Protein AF-A0A9X1SGP7-F1 (afdb_monomer)

Mean predicted aligned error: 6.96 Å

Sequence (238 aa):
MDQQQWLAELKQELRKRRLPKRYVTRLLQELSDHVTDDRENRIGEDHSWSADRIGSPAAIAESAAQEFRSRRFAVRHPLWTFGALPPFLFVLFVVGVYLGSSTLLEFLLSFAPIEQYEMSAWAPVVAQGYLIGCLLLASVMTVACFAWLAQRYALKRRWPMTAAVIIALLCGSFWTEGTRKTQEQMGRVTIGLPGSFWPSDITFPRVIQFAVPLAAAAWLTSRRTSSTTPSVDLRIAT

Structure (mmCIF, N/CA/C/O backbone):
data_AF-A0A9X1SGP7-F1
#
_entry.id   AF-A0A9X1SGP7-F1
#
loop_
_atom_site.group_PDB
_atom_site.id
_atom_site.type_symbol
_atom_site.label_atom_id
_atom_site.label_alt_id
_atom_site.label_comp_id
_atom_site.label_asym_id
_atom_site.label_entity_id
_atom_site.label_seq_id
_atom_site.pdbx_PDB_ins_code
_atom_site.Cartn_x
_atom_site.Cartn_y
_atom_site.Cartn_z
_atom_site.occupancy
_atom_site.B_iso_or_equiv
_atom_site.auth_seq_id
_atom_site.auth_comp_id
_atom_site.auth_asym_id
_atom_site.auth_atom_id
_atom_site.pdbx_PDB_model_num
ATOM 1 N N . MET A 1 1 ? -16.597 1.940 40.292 1.00 79.19 1 MET A N 1
ATOM 2 C CA . MET A 1 1 ? -15.943 2.909 39.385 1.00 79.19 1 MET A CA 1
ATOM 3 C C . MET A 1 1 ? -16.959 3.990 39.059 1.00 79.19 1 MET A C 1
ATOM 5 O O . MET A 1 1 ? -18.136 3.666 39.050 1.00 79.19 1 MET A O 1
ATOM 9 N N . ASP A 1 2 ? -16.558 5.245 38.882 1.00 90.81 2 ASP A N 1
ATOM 10 C CA . ASP A 1 2 ? -17.491 6.314 38.495 1.00 90.81 2 ASP A CA 1
ATOM 11 C C . ASP A 1 2 ? -17.718 6.316 36.968 1.00 90.81 2 ASP A C 1
ATOM 13 O O . ASP A 1 2 ? -16.823 5.945 36.202 1.00 90.81 2 ASP A O 1
ATOM 17 N N . GLN A 1 3 ? -18.896 6.747 36.511 1.00 91.19 3 GLN A N 1
ATOM 18 C CA . GLN A 1 3 ? -19.261 6.837 35.092 1.00 91.19 3 GLN A CA 1
ATOM 19 C C . GLN A 1 3 ? -18.271 7.717 34.317 1.00 91.19 3 GLN A C 1
ATOM 21 O O . GLN A 1 3 ? -17.851 7.368 33.210 1.00 91.19 3 GLN A O 1
ATOM 26 N N . GLN A 1 4 ? -17.866 8.851 34.900 1.00 92.94 4 GLN A N 1
ATOM 27 C CA . GLN A 1 4 ? -16.918 9.768 34.263 1.00 92.94 4 GLN A CA 1
ATOM 28 C C . GLN A 1 4 ? -15.543 9.119 34.079 1.00 92.94 4 GLN A C 1
ATOM 30 O O . GLN A 1 4 ? -14.917 9.276 33.027 1.00 92.94 4 GLN A O 1
ATOM 35 N N . GLN A 1 5 ? -15.102 8.342 35.072 1.00 94.69 5 GLN A N 1
ATOM 36 C CA . GLN A 1 5 ? -13.856 7.588 35.000 1.00 94.69 5 GLN A CA 1
ATOM 37 C C . GLN A 1 5 ? -13.925 6.514 33.905 1.00 94.69 5 GLN A C 1
ATOM 39 O O . GLN A 1 5 ? -13.026 6.436 33.068 1.00 94.69 5 GLN A O 1
ATOM 44 N N . TRP A 1 6 ? -15.026 5.760 33.836 1.00 95.25 6 TRP A N 1
ATOM 45 C CA . TRP A 1 6 ? -15.233 4.737 32.806 1.00 95.25 6 TRP A CA 1
ATOM 46 C C . TRP A 1 6 ? -15.210 5.324 31.383 1.00 95.25 6 TRP A C 1
ATOM 48 O O . TRP A 1 6 ? -14.539 4.793 30.495 1.00 95.25 6 TRP A O 1
ATOM 58 N N . LEU A 1 7 ? -15.873 6.466 31.157 1.00 96.00 7 LEU A N 1
ATOM 59 C CA . LEU A 1 7 ? -15.868 7.154 29.857 1.00 96.00 7 LEU A CA 1
ATOM 60 C C . LEU A 1 7 ? -14.482 7.712 29.493 1.00 96.00 7 LEU A C 1
ATOM 62 O O . LEU A 1 7 ? -14.095 7.704 28.317 1.00 96.00 7 LEU A O 1
ATOM 66 N N . ALA A 1 8 ? -13.715 8.189 30.478 1.00 97.00 8 ALA A N 1
ATOM 67 C CA . ALA A 1 8 ? -12.348 8.656 30.268 1.00 97.00 8 ALA A CA 1
ATOM 68 C C . ALA A 1 8 ? -11.411 7.508 29.851 1.00 97.00 8 ALA A C 1
ATOM 70 O O . ALA A 1 8 ? -10.645 7.661 28.892 1.00 97.00 8 ALA A O 1
ATOM 71 N N . GLU A 1 9 ? -11.528 6.347 30.499 1.00 97.12 9 GLU A N 1
ATOM 72 C CA . GLU A 1 9 ? -10.795 5.128 30.138 1.00 97.12 9 GLU A CA 1
ATOM 73 C C . GLU A 1 9 ? -11.170 4.646 28.731 1.00 97.12 9 GLU A C 1
ATOM 75 O O . GLU A 1 9 ? -10.291 4.395 27.900 1.00 97.12 9 GLU A O 1
ATOM 80 N N . LEU A 1 10 ? -12.465 4.623 28.397 1.00 97.38 10 LEU A N 1
ATOM 81 C CA . LEU A 1 10 ? -12.933 4.274 27.053 1.00 97.38 10 LEU A CA 1
ATOM 82 C C . LEU A 1 10 ? -12.342 5.212 25.993 1.00 97.38 10 LEU A C 1
ATOM 84 O O . LEU A 1 10 ? -11.834 4.768 24.960 1.00 97.38 10 LEU A O 1
ATOM 88 N N . LYS A 1 11 ? -12.338 6.522 26.251 1.00 98.06 11 LYS A N 1
ATOM 89 C CA . LYS A 1 11 ? -11.727 7.517 25.359 1.00 98.06 11 LYS A CA 1
ATOM 90 C C . LYS A 1 11 ? -10.237 7.252 25.138 1.00 98.06 11 LYS A C 1
ATOM 92 O O . LYS A 1 11 ? -9.752 7.425 24.014 1.00 98.06 11 LYS A O 1
ATOM 97 N N . GLN A 1 12 ? -9.504 6.854 26.177 1.00 97.88 12 GLN A N 1
ATOM 98 C CA . GLN A 1 12 ? -8.090 6.495 26.076 1.00 97.88 12 GLN A CA 1
ATOM 99 C C . GLN A 1 12 ? -7.893 5.230 25.228 1.00 97.88 12 GLN A C 1
ATOM 101 O O . GLN A 1 12 ? -7.067 5.233 24.311 1.00 97.88 12 GLN A O 1
ATOM 106 N N . GLU A 1 13 ? -8.696 4.191 25.450 1.00 97.94 13 GLU A N 1
ATOM 107 C CA . GLU A 1 13 ? -8.637 2.932 24.698 1.00 97.94 13 GLU A CA 1
ATOM 108 C C . GLU A 1 13 ? -9.019 3.102 23.213 1.00 97.94 13 GLU A C 1
ATOM 110 O O . GLU A 1 13 ? -8.381 2.514 22.329 1.00 97.94 13 GLU A O 1
ATOM 115 N N . LEU A 1 14 ? -9.988 3.970 22.899 1.00 96.94 14 LEU A N 1
ATOM 116 C CA . LEU A 1 14 ? -10.351 4.335 21.522 1.00 96.94 14 LEU A CA 1
ATOM 117 C C . LEU A 1 14 ? -9.219 5.105 20.812 1.00 96.94 14 LEU A C 1
ATOM 119 O O . LEU A 1 14 ? -8.948 4.884 19.626 1.00 96.94 14 LEU A O 1
ATOM 123 N N . ARG A 1 15 ? -8.513 5.991 21.534 1.00 95.88 15 ARG A N 1
ATOM 124 C CA . ARG A 1 15 ? -7.340 6.721 21.014 1.00 95.88 15 ARG A CA 1
ATOM 125 C C . ARG A 1 15 ? -6.149 5.800 20.776 1.00 95.88 15 ARG A C 1
ATOM 127 O O . ARG A 1 15 ? -5.502 5.915 19.736 1.00 95.88 15 ARG A O 1
ATOM 134 N N . LYS A 1 16 ? -5.895 4.856 21.686 1.00 95.50 16 LYS A N 1
ATOM 135 C CA . LYS A 1 16 ? -4.8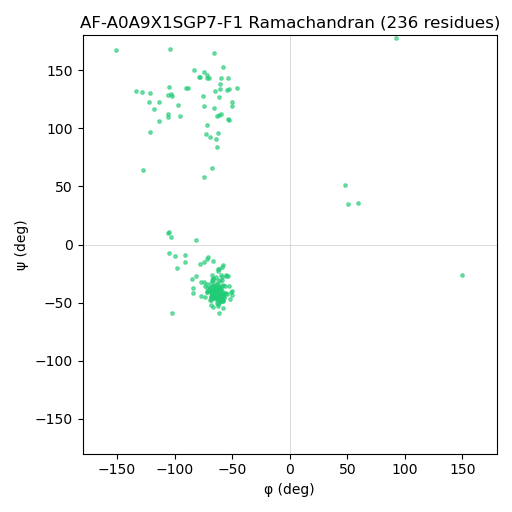45 3.831 21.556 1.00 95.50 16 LYS A CA 1
ATOM 136 C C . LYS A 1 16 ? -5.015 3.010 20.273 1.00 95.50 16 LYS A C 1
ATOM 138 O O . LYS A 1 16 ? -4.037 2.715 19.591 1.00 95.50 16 LYS A O 1
ATOM 143 N N . ARG A 1 17 ? -6.265 2.749 19.875 1.00 93.25 17 ARG A N 1
ATOM 144 C CA . ARG A 1 17 ? -6.640 2.071 18.617 1.00 93.25 17 ARG A CA 1
ATOM 145 C C . ARG A 1 17 ? -6.650 2.972 17.376 1.00 93.25 17 ARG A C 1
ATOM 147 O O . ARG A 1 17 ? -6.970 2.507 16.284 1.00 93.25 17 ARG A O 1
ATOM 154 N N . ARG A 1 18 ? -6.256 4.245 17.511 1.00 93.56 18 ARG A N 1
ATOM 155 C CA . ARG A 1 18 ? -6.133 5.236 16.424 1.00 93.56 18 ARG A CA 1
ATOM 156 C C . ARG A 1 18 ? -7.441 5.490 15.665 1.00 93.56 18 ARG A C 1
ATOM 158 O O . ARG A 1 18 ? -7.427 5.711 14.450 1.00 93.56 18 ARG A O 1
ATOM 165 N N . LEU A 1 19 ? -8.575 5.470 16.367 1.00 93.38 19 LEU A N 1
ATOM 166 C CA . LEU A 1 19 ? -9.859 5.835 15.770 1.00 93.38 19 LEU A CA 1
ATOM 167 C C . LEU A 1 19 ? -9.941 7.350 15.512 1.00 93.38 19 LEU A C 1
ATOM 169 O O . LEU A 1 19 ? -9.381 8.136 16.282 1.00 93.38 19 LEU A O 1
ATOM 173 N N . PRO A 1 20 ? -10.619 7.801 14.436 1.00 93.50 20 PRO A N 1
ATOM 174 C CA . PRO A 1 20 ? -10.723 9.227 14.138 1.00 93.50 20 PRO A CA 1
ATOM 175 C C . PRO A 1 20 ? -11.423 9.997 15.257 1.00 93.50 20 PRO A C 1
ATOM 177 O O . PRO A 1 20 ? -12.470 9.571 15.741 1.00 93.50 20 PRO A O 1
ATOM 180 N N . LYS A 1 21 ? -10.904 11.185 15.598 1.00 96.06 21 LYS A N 1
ATOM 181 C CA . LYS A 1 21 ? -11.431 12.033 16.683 1.00 96.06 21 LYS A CA 1
ATOM 182 C C . LYS A 1 21 ? -12.946 12.256 16.582 1.00 96.06 21 LYS A C 1
ATOM 184 O O . LYS A 1 21 ? -13.632 12.114 17.583 1.00 96.06 21 LYS A O 1
ATOM 189 N N . ARG A 1 22 ? -13.470 12.529 15.378 1.00 96.56 22 ARG A N 1
ATOM 190 C CA . ARG A 1 22 ? -14.913 12.739 15.145 1.00 96.56 22 ARG A CA 1
ATOM 191 C C . ARG A 1 22 ? -15.757 11.502 15.472 1.00 96.56 22 ARG A C 1
ATOM 193 O O . ARG A 1 22 ? -16.829 11.649 16.042 1.00 96.56 22 ARG A O 1
ATOM 200 N N . TYR A 1 23 ? -15.269 10.307 15.133 1.00 95.50 23 TYR A N 1
ATOM 201 C CA . TYR A 1 23 ? -15.950 9.051 15.462 1.00 95.50 23 TYR A CA 1
ATOM 202 C C . TYR A 1 23 ? -15.929 8.802 16.972 1.00 95.50 23 TYR A C 1
ATOM 204 O O . TYR A 1 23 ? -16.965 8.503 17.545 1.00 95.50 23 TYR A O 1
ATOM 212 N N . VAL A 1 24 ? -14.778 9.021 17.620 1.00 97.44 24 VAL A N 1
ATOM 213 C CA . VAL A 1 24 ? -14.641 8.889 19.080 1.00 97.44 24 VAL A CA 1
ATOM 214 C C . VAL A 1 24 ? -15.583 9.838 19.817 1.00 97.44 24 VAL A C 1
ATOM 216 O O . VAL A 1 24 ? -16.273 9.408 20.729 1.00 97.44 24 VAL A O 1
ATOM 219 N N . THR A 1 25 ? -15.642 11.113 19.422 1.00 97.56 25 THR A N 1
ATOM 220 C CA . THR A 1 25 ? -16.551 12.088 20.041 1.00 97.56 25 THR A CA 1
ATOM 221 C C . THR A 1 25 ? -18.009 11.671 19.888 1.00 97.56 25 THR A C 1
ATOM 223 O O . THR A 1 25 ? -18.728 11.668 20.878 1.00 97.56 25 THR A O 1
ATOM 226 N N . ARG A 1 26 ? -18.424 11.278 18.677 1.00 97.62 26 ARG A N 1
ATOM 227 C CA . ARG A 1 26 ? -19.796 10.834 18.416 1.00 97.62 26 ARG A CA 1
ATO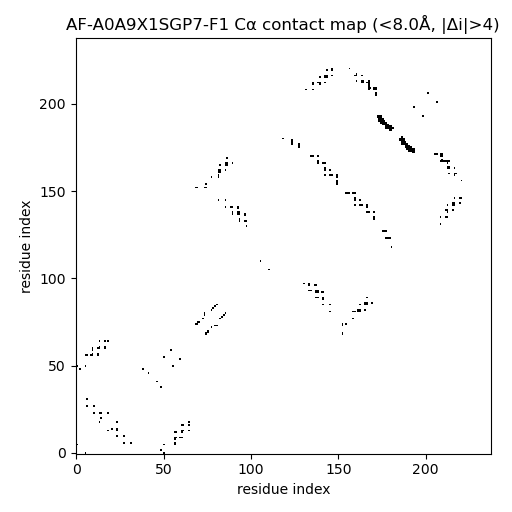M 228 C C . ARG A 1 26 ? -20.164 9.597 19.238 1.00 97.62 26 ARG A C 1
ATOM 230 O O . ARG A 1 26 ? -21.205 9.595 19.870 1.00 97.62 26 ARG A O 1
ATOM 237 N N . LEU A 1 27 ? -19.294 8.588 19.264 1.00 97.31 27 LEU A N 1
ATOM 238 C CA . LEU A 1 27 ? -19.528 7.355 20.016 1.00 97.31 27 LEU A CA 1
ATOM 239 C C . LEU A 1 27 ? -19.617 7.609 21.526 1.00 97.31 27 LEU A C 1
ATOM 241 O O . LEU A 1 27 ? -20.467 7.036 22.192 1.00 97.31 27 LEU A O 1
ATOM 245 N N . LEU A 1 28 ? -18.743 8.461 22.074 1.00 97.88 28 LEU A N 1
ATOM 246 C CA . LEU A 1 28 ? -18.787 8.815 23.495 1.00 97.88 28 LEU A CA 1
ATOM 247 C C . LEU A 1 28 ? -20.050 9.599 23.853 1.00 97.88 28 LEU A C 1
ATOM 249 O O . LEU A 1 28 ? -20.561 9.418 24.950 1.00 97.88 28 LEU A O 1
ATOM 253 N N . GLN A 1 29 ? -20.535 10.450 22.947 1.00 97.94 29 GLN A N 1
ATOM 254 C CA . GLN A 1 29 ? -21.799 11.157 23.125 1.00 97.94 29 GLN A CA 1
ATOM 255 C C . GLN A 1 29 ? -22.973 10.172 23.112 1.00 97.94 29 GLN A C 1
ATOM 257 O O . GLN A 1 29 ? -23.682 10.094 24.102 1.00 97.94 29 GLN A O 1
ATOM 262 N N . GLU A 1 30 ? -23.087 9.338 22.071 1.00 97.69 30 GLU A N 1
ATOM 263 C CA . GLU A 1 30 ? -24.138 8.311 21.963 1.00 97.69 30 GLU A CA 1
ATOM 264 C C . GLU A 1 30 ? -24.149 7.373 23.190 1.00 97.69 30 GLU A C 1
ATOM 266 O O . GLU A 1 30 ? -25.206 7.066 23.731 1.00 97.69 30 GLU A O 1
ATOM 271 N N . LEU A 1 31 ? -22.978 6.955 23.686 1.00 96.25 31 LEU A N 1
ATOM 272 C CA . LEU A 1 31 ? -22.879 6.135 24.900 1.00 96.25 31 LEU A CA 1
ATOM 273 C C . LEU A 1 31 ? -23.235 6.899 26.180 1.00 96.25 31 LEU A C 1
ATOM 275 O O . LEU A 1 31 ? -23.827 6.315 27.081 1.00 96.25 31 LEU A O 1
ATOM 279 N N . SER A 1 32 ? -22.854 8.172 26.294 1.00 95.94 32 SER A N 1
ATOM 280 C CA . SER A 1 32 ? -23.203 8.999 27.454 1.00 95.94 32 SER A CA 1
ATOM 281 C C . SER A 1 32 ? -24.710 9.214 27.542 1.00 95.94 32 SER A C 1
ATOM 283 O O . SER A 1 32 ? -25.267 9.121 28.635 1.00 95.94 32 SER A O 1
ATOM 285 N N . ASP A 1 33 ? -25.350 9.463 26.400 1.00 96.25 33 ASP A N 1
ATOM 286 C CA . ASP A 1 33 ? -26.797 9.630 26.288 1.00 96.25 33 ASP A CA 1
ATOM 287 C C . ASP A 1 33 ? -27.486 8.317 26.695 1.00 96.25 33 ASP A C 1
ATOM 289 O O . ASP A 1 33 ? -28.264 8.308 27.643 1.00 96.25 33 ASP A O 1
ATOM 293 N N . HIS A 1 34 ? -27.064 7.174 26.132 1.00 93.81 34 HIS A N 1
ATOM 294 C CA . HIS A 1 34 ? -27.596 5.860 26.514 1.00 93.81 34 HIS A CA 1
ATOM 295 C C . HIS A 1 34 ? -27.456 5.540 28.005 1.00 93.81 34 HIS A C 1
ATOM 297 O O . HIS A 1 34 ? -28.380 4.990 28.591 1.00 93.81 34 HIS A O 1
ATOM 303 N N . VAL A 1 35 ? -26.322 5.861 28.635 1.00 91.88 35 VAL A N 1
ATOM 304 C CA . VAL A 1 35 ? -26.133 5.628 30.079 1.00 91.88 35 VAL A CA 1
ATOM 305 C C . VAL A 1 35 ? -27.020 6.548 30.919 1.00 91.88 35 VAL A C 1
ATOM 307 O O . VAL A 1 35 ? -27.466 6.144 31.993 1.00 91.88 35 VAL A O 1
ATOM 310 N N . THR A 1 36 ? -27.267 7.769 30.446 1.00 92.06 36 THR A N 1
ATOM 311 C CA . THR A 1 36 ? -28.160 8.723 31.117 1.00 92.06 36 THR A CA 1
ATOM 312 C C . THR A 1 36 ? -29.605 8.241 31.032 1.00 92.06 36 THR A C 1
ATOM 314 O O . THR A 1 36 ? -30.250 8.118 32.070 1.00 92.06 36 THR A O 1
ATOM 317 N N . ASP A 1 37 ? -30.056 7.831 29.846 1.00 92.75 37 ASP A N 1
ATOM 318 C CA . ASP A 1 37 ? -31.387 7.256 29.632 1.00 92.75 37 ASP A CA 1
ATOM 319 C C . ASP A 1 37 ? -31.598 5.994 30.490 1.00 92.75 37 ASP A C 1
ATOM 321 O O . ASP A 1 37 ? -32.626 5.830 31.148 1.00 92.75 37 ASP A O 1
ATOM 325 N N . ASP A 1 38 ? -30.601 5.101 30.543 1.00 90.38 38 ASP A N 1
ATOM 326 C CA . ASP A 1 38 ? -30.656 3.877 31.355 1.00 90.38 38 ASP A CA 1
ATOM 327 C C . ASP A 1 38 ? -30.771 4.172 32.856 1.00 90.38 38 ASP A C 1
ATOM 329 O O . ASP A 1 38 ? -31.345 3.377 33.604 1.00 90.38 38 ASP A O 1
ATOM 333 N N . ARG A 1 39 ? -30.204 5.296 33.307 1.00 88.44 39 ARG A N 1
ATOM 334 C CA . ARG A 1 39 ? -30.281 5.758 34.694 1.00 88.44 39 ARG A CA 1
ATOM 335 C C . ARG A 1 39 ? -31.641 6.381 34.990 1.00 88.44 39 ARG A C 1
ATOM 337 O O . ARG A 1 39 ? -32.209 6.086 36.038 1.00 88.44 39 ARG A O 1
ATOM 344 N N . GLU A 1 40 ? -32.155 7.218 34.093 1.00 90.44 40 GLU A N 1
ATOM 345 C CA . GLU A 1 40 ? -33.465 7.862 34.244 1.00 90.44 40 GLU A CA 1
ATOM 346 C C . GLU A 1 40 ? -34.601 6.835 34.279 1.00 90.44 40 GLU A C 1
ATOM 348 O O . GLU A 1 40 ? -35.478 6.905 35.139 1.00 90.44 40 GLU A O 1
ATOM 353 N N . ASN A 1 41 ? -34.525 5.804 33.437 1.00 89.12 41 ASN A N 1
ATOM 354 C CA . ASN A 1 41 ? -35.513 4.725 33.407 1.00 89.12 41 ASN A CA 1
ATOM 355 C C . ASN A 1 41 ? -35.523 3.851 34.674 1.00 89.12 41 ASN A C 1
ATOM 357 O O . ASN A 1 41 ? -36.463 3.085 34.874 1.00 89.12 41 ASN A O 1
ATOM 361 N N . ARG A 1 42 ? -34.499 3.946 35.532 1.00 84.06 42 ARG A N 1
ATOM 362 C CA . ARG A 1 42 ? -34.388 3.172 36.781 1.00 84.06 42 ARG A CA 1
ATOM 363 C C . ARG A 1 42 ? -34.653 3.988 38.040 1.00 84.06 42 ARG A C 1
ATOM 365 O O . ARG A 1 42 ? -34.409 3.491 39.137 1.00 84.06 42 ARG A O 1
ATOM 372 N N . ILE A 1 43 ? -35.152 5.220 37.915 1.00 72.94 43 ILE A N 1
ATOM 373 C CA . ILE A 1 43 ? -35.546 6.052 39.059 1.00 72.94 43 ILE A CA 1
ATOM 374 C C . ILE A 1 43 ? -36.718 5.358 39.783 1.00 72.94 43 ILE A C 1
ATOM 376 O O . ILE A 1 43 ? -37.880 5.526 39.430 1.00 72.94 43 ILE A O 1
ATOM 380 N N . GLY A 1 44 ? -36.390 4.512 40.762 1.00 79.75 44 GLY A N 1
ATOM 381 C CA . GLY A 1 44 ? -37.322 3.657 41.505 1.00 79.75 44 GLY A CA 1
ATOM 382 C C . GLY A 1 44 ? -36.696 2.347 41.999 1.00 79.75 44 GLY A C 1
ATOM 383 O O . GLY A 1 44 ? -37.117 1.825 43.028 1.00 79.75 44 GLY A O 1
ATOM 384 N N . GLU A 1 45 ? -35.656 1.850 41.323 1.00 79.50 45 GLU A N 1
ATOM 385 C CA . GLU A 1 45 ? -34.860 0.702 41.766 1.00 79.50 45 GLU A CA 1
ATOM 386 C C . GLU A 1 45 ? -33.540 1.201 42.364 1.00 79.50 45 GLU A C 1
ATOM 388 O O . GLU A 1 45 ? -32.817 1.977 41.740 1.00 79.50 45 GLU A O 1
ATOM 393 N N . ASP A 1 46 ? -33.217 0.757 43.579 1.00 79.12 46 ASP A N 1
ATOM 394 C CA . ASP A 1 46 ? -32.035 1.161 44.354 1.00 79.12 46 ASP A CA 1
ATOM 395 C C . ASP A 1 46 ? -30.754 0.513 43.775 1.00 79.12 46 ASP A C 1
ATOM 397 O O . ASP A 1 46 ? -30.077 -0.311 44.393 1.00 79.12 46 ASP A O 1
ATOM 401 N N . HIS A 1 47 ? -30.476 0.765 42.496 1.00 70.88 47 HIS A N 1
ATOM 402 C CA . HIS A 1 47 ? -29.422 0.110 41.729 1.00 70.88 47 HIS A CA 1
ATOM 403 C C . HIS A 1 47 ? -28.338 1.112 41.351 1.00 70.88 47 HIS A C 1
ATOM 405 O O . HIS A 1 47 ? -28.486 1.946 40.456 1.00 70.88 47 HIS A O 1
ATOM 411 N N . SER A 1 48 ? -27.205 0.996 42.043 1.00 72.19 48 SER A N 1
ATOM 412 C CA . SER A 1 48 ? -25.973 1.689 41.692 1.00 72.19 48 SER A CA 1
ATOM 413 C C . SER A 1 48 ? -25.514 1.278 40.288 1.00 72.19 48 SER A C 1
ATOM 415 O O . SER A 1 48 ? -25.678 0.135 39.854 1.00 72.19 48 SER A O 1
ATOM 417 N N . TRP A 1 49 ? -24.959 2.236 39.541 1.00 79.12 49 TRP A N 1
ATOM 418 C CA . TRP A 1 49 ? -24.392 1.998 38.214 1.00 79.12 49 TRP A CA 1
ATOM 419 C C . TRP A 1 49 ? -23.420 0.806 38.253 1.00 79.12 49 TRP A C 1
ATOM 421 O O . TRP A 1 49 ? -22.424 0.831 38.976 1.00 79.12 49 TRP A O 1
ATOM 431 N N . SER A 1 50 ? -23.714 -0.244 37.480 1.00 81.12 50 SER A N 1
ATOM 432 C CA . SER A 1 50 ? -22.877 -1.443 37.396 1.00 81.12 50 SER A CA 1
ATOM 433 C C . SER A 1 50 ? -22.130 -1.458 36.066 1.00 81.12 50 SER A C 1
ATOM 435 O O . SER A 1 50 ? -22.720 -1.665 35.001 1.00 81.12 50 SER A O 1
ATOM 437 N N . ALA A 1 51 ? -20.813 -1.251 36.140 1.00 82.38 51 ALA A N 1
ATOM 438 C CA . ALA A 1 51 ? -19.898 -1.360 35.004 1.00 82.38 51 ALA A CA 1
ATOM 439 C C . ALA A 1 51 ? -19.991 -2.729 34.303 1.00 82.38 51 ALA A C 1
ATOM 441 O O . ALA A 1 51 ? -19.731 -2.827 33.104 1.00 82.38 51 ALA A O 1
ATOM 442 N N . ASP A 1 52 ? -20.408 -3.768 35.030 1.00 84.38 52 ASP A N 1
ATOM 443 C CA . ASP A 1 52 ? -20.477 -5.141 34.530 1.00 84.38 52 ASP A CA 1
ATOM 444 C C . ASP A 1 52 ? -21.526 -5.309 33.426 1.00 84.38 52 ASP A C 1
ATOM 446 O O . ASP A 1 52 ? -21.348 -6.129 32.529 1.00 84.38 52 ASP A O 1
ATOM 450 N N . ARG A 1 53 ? -22.593 -4.496 33.436 1.00 86.25 53 ARG A N 1
ATOM 451 C CA . ARG A 1 53 ? -23.647 -4.549 32.410 1.00 86.25 53 ARG A CA 1
ATOM 452 C C . ARG A 1 53 ? -23.195 -3.999 31.059 1.00 86.25 53 ARG A C 1
ATOM 454 O O . ARG A 1 53 ? -23.555 -4.548 30.024 1.00 86.25 53 ARG A O 1
ATOM 461 N N . ILE A 1 54 ? -22.442 -2.900 31.074 1.00 89.44 54 ILE A N 1
ATOM 462 C CA . ILE A 1 54 ? -21.965 -2.224 29.857 1.00 89.44 54 ILE A CA 1
ATOM 463 C C . ILE A 1 54 ? -20.719 -2.945 29.314 1.00 89.44 54 ILE A C 1
ATOM 465 O O . ILE A 1 54 ? -20.471 -2.962 28.109 1.00 89.44 54 ILE A O 1
ATOM 469 N N . GLY A 1 55 ? -19.965 -3.597 30.202 1.00 93.62 55 GLY A N 1
ATOM 470 C CA . GLY A 1 55 ? -18.733 -4.303 29.890 1.00 93.62 55 GLY A CA 1
ATOM 471 C C . GLY A 1 55 ? -17.496 -3.424 30.067 1.00 93.62 55 GLY A C 1
ATOM 472 O O . GLY A 1 55 ? -17.555 -2.238 30.411 1.00 93.62 55 GLY A O 1
ATOM 473 N N . SER A 1 56 ? -16.326 -4.023 29.843 1.00 94.94 56 SER A N 1
ATOM 474 C CA . SER A 1 56 ? -15.064 -3.308 30.015 1.00 94.94 56 SER A CA 1
ATOM 475 C C . SER A 1 56 ? -14.853 -2.264 28.903 1.00 94.94 56 SER A C 1
ATOM 477 O O . SER A 1 56 ? -15.140 -2.540 27.730 1.00 94.94 56 SER A O 1
ATOM 479 N N . PRO A 1 57 ? -14.272 -1.087 29.216 1.00 96.25 57 PRO A N 1
ATOM 480 C CA . PRO A 1 57 ? -13.937 -0.075 28.212 1.00 96.25 57 PRO A CA 1
ATOM 481 C C . PRO A 1 57 ? -13.091 -0.628 27.056 1.00 96.25 57 PRO A C 1
ATOM 483 O O . PRO A 1 57 ? -13.267 -0.251 25.898 1.00 96.25 57 PRO A O 1
ATOM 486 N N . ALA A 1 58 ? -12.191 -1.569 27.356 1.00 96.31 58 ALA A N 1
ATOM 487 C CA . ALA A 1 58 ? -11.343 -2.218 26.365 1.00 96.31 58 ALA A CA 1
ATOM 488 C C . ALA A 1 58 ? -12.141 -3.082 25.372 1.00 96.31 58 ALA A C 1
ATOM 490 O O . ALA A 1 58 ? -11.856 -3.034 24.173 1.00 96.31 58 ALA A O 1
ATOM 491 N N . ALA A 1 59 ? -13.139 -3.840 25.844 1.00 95.19 59 ALA A N 1
ATOM 492 C CA . ALA A 1 59 ? -13.984 -4.673 24.988 1.00 95.19 59 ALA A CA 1
ATOM 493 C C . ALA A 1 59 ? -14.840 -3.818 24.041 1.00 95.19 59 ALA A C 1
ATOM 495 O O . ALA A 1 59 ? -14.910 -4.094 22.842 1.00 95.19 59 ALA A O 1
ATOM 496 N N . ILE A 1 60 ? -15.415 -2.724 24.547 1.00 96.31 60 ILE A N 1
ATOM 497 C CA . ILE A 1 60 ? -16.204 -1.787 23.734 1.00 96.31 60 ILE A CA 1
ATOM 498 C C . ILE A 1 60 ? -15.319 -1.063 22.727 1.00 96.31 60 ILE A C 1
ATOM 500 O O . ILE A 1 60 ? -15.686 -0.948 21.559 1.00 96.31 60 ILE A O 1
ATOM 504 N N . ALA A 1 61 ? -14.129 -0.618 23.140 1.00 97.06 61 ALA A N 1
ATOM 505 C CA . ALA A 1 61 ? -13.177 0.003 22.229 1.00 97.06 61 ALA A CA 1
ATOM 506 C C . ALA A 1 61 ? -12.748 -0.949 21.102 1.00 97.06 61 ALA A C 1
ATOM 508 O O . ALA A 1 61 ? -12.561 -0.500 19.968 1.00 97.06 61 ALA A O 1
ATOM 509 N N . GLU A 1 62 ? -12.601 -2.247 21.387 1.00 95.00 62 GLU A N 1
ATOM 510 C CA . GLU A 1 62 ? -12.299 -3.251 20.365 1.00 95.00 62 GLU A CA 1
ATOM 511 C C . GLU A 1 62 ? -13.472 -3.450 19.402 1.00 95.00 62 GLU A C 1
ATOM 513 O O . GLU A 1 62 ? -13.273 -3.373 18.187 1.00 95.00 62 GLU A O 1
ATOM 518 N N . SER A 1 63 ? -14.690 -3.612 19.927 1.00 95.06 63 SER A N 1
ATOM 519 C CA . SER A 1 63 ? -15.908 -3.761 19.122 1.00 95.06 63 SER A CA 1
ATOM 520 C C . SER A 1 63 ? -16.137 -2.548 18.212 1.00 95.06 63 SER A C 1
ATOM 522 O O . SER A 1 63 ? -16.250 -2.687 16.992 1.00 95.06 63 SER A O 1
ATOM 524 N N . ALA A 1 64 ? -16.053 -1.335 18.764 1.00 95.94 64 ALA A N 1
ATOM 525 C CA . ALA A 1 64 ? -16.162 -0.093 18.004 1.00 95.94 64 ALA A CA 1
ATOM 526 C C . ALA A 1 64 ? -15.066 0.026 16.934 1.00 95.94 64 ALA A C 1
ATOM 528 O O . ALA A 1 64 ? -15.313 0.467 15.809 1.00 95.94 64 ALA A O 1
ATOM 529 N N . ALA A 1 65 ? -13.835 -0.399 17.241 1.00 94.00 65 ALA A N 1
ATOM 530 C CA . ALA A 1 65 ? -12.760 -0.405 16.259 1.00 94.00 65 ALA A CA 1
ATOM 531 C C . ALA A 1 65 ? -12.981 -1.437 15.147 1.00 94.00 65 ALA A C 1
ATOM 533 O O . ALA A 1 65 ? -12.621 -1.183 13.994 1.00 94.00 65 ALA A O 1
ATOM 534 N N . GLN A 1 66 ? -13.537 -2.603 15.464 1.00 91.00 66 GLN A N 1
ATOM 535 C CA . GLN A 1 66 ? -13.895 -3.624 14.485 1.00 91.00 66 GLN A CA 1
ATOM 536 C C . GLN A 1 66 ? -15.018 -3.132 13.567 1.00 91.00 66 GLN A C 1
ATOM 538 O O . GLN A 1 66 ? -14.891 -3.226 12.344 1.00 91.00 66 GLN A O 1
ATOM 543 N N . GLU A 1 67 ? -16.061 -2.528 14.130 1.00 94.06 67 GLU A N 1
ATOM 544 C CA . GLU A 1 67 ? -17.181 -1.979 13.373 1.00 94.06 67 GLU A CA 1
ATOM 545 C C . GLU A 1 67 ? -16.756 -0.796 12.490 1.00 94.06 67 GLU A C 1
ATOM 547 O O . GLU A 1 67 ? -17.066 -0.733 11.298 1.00 94.06 67 GLU A O 1
ATOM 552 N N . PHE A 1 68 ? -15.961 0.130 13.026 1.00 92.25 68 PHE A N 1
ATOM 553 C CA . PHE A 1 68 ? -15.435 1.239 12.235 1.00 92.25 68 PHE A CA 1
ATOM 554 C C . PHE A 1 68 ? -14.584 0.747 11.052 1.00 92.25 68 PHE A C 1
ATOM 556 O O . PHE A 1 68 ? -14.648 1.303 9.950 1.00 92.25 68 PHE A O 1
ATOM 563 N N . ARG A 1 69 ? -13.788 -0.313 11.258 1.00 88.50 69 ARG A N 1
ATOM 564 C CA . ARG A 1 69 ? -12.983 -0.936 10.197 1.00 88.50 69 ARG A CA 1
ATOM 565 C C . ARG A 1 69 ? -13.860 -1.647 9.161 1.00 88.50 69 ARG A C 1
ATOM 567 O O . ARG A 1 69 ? -13.590 -1.496 7.969 1.00 88.50 69 ARG A O 1
ATOM 574 N N . SER A 1 70 ? -14.920 -2.346 9.574 1.00 86.88 70 SER A N 1
ATOM 575 C CA . SER A 1 70 ? -15.811 -3.096 8.672 1.00 86.88 70 SER A CA 1
ATOM 576 C C . SER A 1 70 ? -16.627 -2.198 7.733 1.00 86.88 70 SER A C 1
ATOM 578 O O . SER A 1 70 ? -16.970 -2.600 6.619 1.00 86.88 70 SER A O 1
ATOM 580 N N . ARG A 1 71 ? -16.883 -0.945 8.128 1.00 87.62 71 ARG A N 1
ATOM 581 C CA . ARG A 1 71 ? -17.615 0.032 7.307 1.00 87.62 71 ARG A CA 1
ATOM 582 C C . ARG A 1 71 ? -16.827 0.552 6.096 1.00 87.62 71 ARG A C 1
ATOM 584 O O . ARG A 1 71 ? -17.424 1.176 5.221 1.00 87.62 71 ARG A O 1
ATOM 591 N N . ARG A 1 72 ? -15.510 0.318 5.997 1.00 85.94 72 ARG A N 1
ATOM 592 C CA . ARG A 1 72 ? -14.705 0.849 4.882 1.00 85.94 72 ARG A CA 1
ATOM 593 C C . ARG A 1 72 ? -14.861 0.037 3.596 1.00 85.94 72 ARG A C 1
ATOM 595 O O . ARG A 1 72 ? -14.889 -1.192 3.613 1.00 85.94 72 ARG A O 1
ATOM 602 N N . PHE A 1 73 ? -14.846 0.745 2.465 1.00 88.44 73 PHE A N 1
ATOM 603 C CA . PHE A 1 73 ? -14.960 0.175 1.117 1.00 88.44 73 PHE A CA 1
ATOM 604 C C . PHE A 1 73 ? -13.976 -0.978 0.864 1.00 88.44 73 PHE A C 1
ATOM 606 O O . PHE A 1 73 ? -14.370 -2.011 0.337 1.00 88.44 73 PHE A O 1
ATOM 613 N N . ALA A 1 74 ? -12.730 -0.849 1.335 1.00 87.69 74 ALA A N 1
ATOM 614 C CA . ALA A 1 74 ? -11.698 -1.877 1.182 1.00 87.69 74 ALA A CA 1
ATOM 615 C C . ALA A 1 74 ? -12.065 -3.236 1.806 1.00 87.69 74 ALA A C 1
ATOM 617 O O . ALA A 1 74 ? -11.620 -4.275 1.321 1.00 87.69 74 ALA A O 1
ATOM 618 N N . VAL A 1 75 ? -12.868 -3.234 2.876 1.00 89.88 75 VAL A N 1
ATOM 619 C CA . VAL A 1 75 ? -13.336 -4.459 3.541 1.00 89.88 75 VAL A CA 1
ATOM 620 C C . VAL A 1 75 ? -14.564 -5.029 2.836 1.00 89.88 75 VAL A C 1
ATOM 622 O O . VAL A 1 75 ? -14.666 -6.244 2.690 1.00 89.88 75 VAL A O 1
ATOM 625 N N . ARG A 1 76 ? -15.465 -4.163 2.358 1.00 93.00 76 ARG A N 1
ATOM 626 C CA . ARG A 1 76 ? -16.689 -4.562 1.643 1.00 93.00 76 ARG A CA 1
ATOM 627 C C . ARG A 1 76 ? -16.409 -5.100 0.241 1.00 93.00 76 ARG A C 1
ATOM 629 O O . ARG A 1 76 ? -17.046 -6.050 -0.196 1.00 93.00 76 ARG A O 1
ATOM 636 N N . HIS A 1 77 ? -15.432 -4.516 -0.445 1.00 95.31 77 HIS A N 1
ATOM 637 C CA . HIS A 1 77 ? -15.111 -4.809 -1.839 1.00 95.31 77 HIS A CA 1
ATOM 638 C C . HIS A 1 77 ? -13.624 -5.151 -2.001 1.00 95.31 77 HIS A C 1
ATOM 640 O O . HIS A 1 77 ? -12.871 -4.427 -2.668 1.00 95.31 77 HIS A O 1
ATOM 646 N N . PRO A 1 78 ? -13.169 -6.264 -1.396 1.00 94.06 78 PRO A N 1
ATOM 647 C CA . PRO A 1 78 ? -11.764 -6.638 -1.437 1.00 94.06 78 PRO A CA 1
ATOM 648 C C . PRO A 1 78 ? -11.308 -7.002 -2.855 1.00 94.06 78 PRO A C 1
ATOM 650 O O . PRO A 1 78 ? -10.172 -6.714 -3.207 1.00 94.06 78 PRO A O 1
ATOM 653 N N . LEU A 1 79 ? -12.191 -7.550 -3.699 1.00 96.19 79 LEU A N 1
ATOM 654 C CA . LEU A 1 79 ? -11.880 -7.845 -5.104 1.00 96.19 79 LEU A CA 1
ATOM 655 C C . LEU A 1 79 ? -11.567 -6.576 -5.905 1.00 96.19 79 LEU A C 1
ATOM 657 O O . LEU A 1 79 ? -10.570 -6.530 -6.612 1.00 96.19 79 LEU A O 1
ATOM 661 N N . TRP A 1 80 ? -12.354 -5.512 -5.745 1.00 96.25 80 TRP A N 1
ATOM 662 C CA . TRP A 1 80 ? -12.079 -4.235 -6.411 1.00 96.25 80 TRP A CA 1
ATOM 663 C C . TRP A 1 80 ? -10.798 -3.587 -5.882 1.00 96.25 80 TRP A C 1
ATOM 665 O O . TRP A 1 80 ? -9.969 -3.104 -6.650 1.00 96.25 80 TRP A O 1
ATOM 675 N N . THR A 1 81 ? -10.599 -3.639 -4.566 1.00 96.00 81 THR A N 1
ATOM 676 C CA . THR A 1 81 ? -9.455 -2.992 -3.915 1.00 96.00 81 THR A CA 1
ATOM 677 C C . THR A 1 81 ? -8.138 -3.714 -4.189 1.00 96.00 81 THR A C 1
ATOM 679 O O . THR A 1 81 ? -7.138 -3.057 -4.418 1.00 96.00 81 THR A O 1
ATOM 682 N N . PHE A 1 82 ? -8.104 -5.047 -4.171 1.00 96.19 82 PHE A N 1
ATOM 683 C CA . PHE A 1 82 ? -6.868 -5.827 -4.339 1.00 96.19 82 PHE A CA 1
ATOM 684 C C . PHE A 1 82 ? -6.737 -6.484 -5.716 1.00 96.19 82 PHE A C 1
ATOM 686 O O . PHE A 1 82 ? -5.693 -7.059 -6.005 1.00 96.19 82 PHE A O 1
ATOM 693 N N . GLY A 1 83 ? -7.775 -6.414 -6.549 1.00 96.50 83 GLY A N 1
ATOM 694 C CA . GLY A 1 83 ? -7.769 -6.899 -7.927 1.00 96.50 83 GLY A CA 1
ATOM 695 C C . GLY A 1 83 ? -7.625 -5.764 -8.935 1.00 96.50 83 GLY A C 1
ATOM 696 O O . GLY A 1 83 ? -6.660 -5.732 -9.689 1.00 96.50 83 GLY A O 1
ATOM 697 N N . ALA A 1 84 ? -8.560 -4.810 -8.925 1.00 96.88 84 ALA A N 1
ATOM 698 C CA . ALA A 1 84 ? -8.611 -3.758 -9.942 1.00 96.88 84 ALA A CA 1
ATOM 699 C C . ALA A 1 84 ? -7.690 -2.569 -9.637 1.00 96.88 84 ALA A C 1
ATOM 701 O O . ALA A 1 84 ? -7.030 -2.071 -10.539 1.00 96.88 84 ALA A O 1
ATOM 702 N N . LEU A 1 85 ? -7.618 -2.115 -8.381 1.00 96.94 85 LEU A N 1
ATOM 703 C CA . LEU A 1 85 ? -6.840 -0.926 -8.007 1.00 96.94 85 LEU A CA 1
ATOM 704 C C . LEU A 1 85 ? -5.306 -1.065 -8.156 1.00 96.94 85 LEU A C 1
ATOM 706 O O . LEU A 1 85 ? -4.686 -0.074 -8.547 1.00 96.94 85 LEU A O 1
ATOM 710 N N . PRO A 1 86 ? -4.660 -2.219 -7.864 1.00 97.50 86 PRO A N 1
ATOM 711 C CA . PRO A 1 86 ? -3.203 -2.317 -7.937 1.00 97.50 86 PRO A CA 1
ATOM 712 C C . PRO A 1 86 ? -2.612 -2.001 -9.318 1.00 97.50 86 PRO A C 1
ATOM 714 O O . PRO A 1 86 ? -1.672 -1.212 -9.344 1.00 97.50 86 PRO A O 1
ATOM 717 N N . PRO A 1 87 ? -3.152 -2.503 -10.448 1.00 97.56 87 PRO A N 1
ATOM 718 C CA . PRO A 1 87 ? -2.717 -2.086 -11.782 1.00 97.56 87 PRO A CA 1
ATOM 719 C C . PRO A 1 87 ? -2.703 -0.565 -11.988 1.00 97.56 87 PRO A C 1
ATOM 721 O O . PRO A 1 87 ? -1.703 -0.020 -12.449 1.00 97.56 87 PRO A O 1
ATOM 724 N N . PHE A 1 88 ? -3.774 0.139 -11.597 1.00 97.44 88 PHE A N 1
ATOM 725 C CA . PHE A 1 88 ? -3.854 1.597 -11.751 1.00 97.44 88 PHE A CA 1
ATOM 726 C C . PHE A 1 88 ? -2.814 2.320 -10.891 1.00 97.44 88 PHE A C 1
ATOM 728 O O . PHE A 1 88 ? -2.128 3.223 -11.369 1.00 97.44 88 PHE A O 1
ATOM 735 N N . LEU A 1 89 ? -2.673 1.906 -9.627 1.00 97.62 89 LEU A N 1
ATOM 736 C CA . LEU A 1 89 ? -1.694 2.499 -8.716 1.00 97.62 89 LEU A CA 1
ATOM 737 C C . LEU A 1 89 ? -0.258 2.222 -9.178 1.00 97.62 89 LEU A C 1
ATOM 739 O O . LEU A 1 89 ? 0.604 3.087 -9.059 1.00 97.62 89 LEU A O 1
ATOM 743 N N . PHE A 1 90 ? -0.013 1.036 -9.735 1.00 97.44 90 PHE A N 1
ATOM 744 C CA . PHE A 1 90 ? 1.282 0.656 -10.278 1.00 97.44 90 PHE A CA 1
ATOM 745 C C . PHE A 1 90 ? 1.681 1.548 -11.449 1.00 97.44 90 PHE A C 1
ATOM 747 O O . PHE A 1 90 ? 2.779 2.092 -11.423 1.00 97.44 90 PHE A O 1
ATOM 754 N N . VAL A 1 91 ? 0.792 1.780 -12.422 1.00 96.56 91 VAL A N 1
ATOM 755 C CA . VAL A 1 91 ? 1.064 2.710 -13.535 1.00 96.56 91 VAL A CA 1
ATOM 756 C C . VAL A 1 91 ? 1.393 4.108 -13.007 1.00 96.56 91 VAL A C 1
ATOM 758 O O . VAL A 1 91 ? 2.381 4.706 -13.431 1.00 96.56 91 VAL A O 1
ATOM 761 N N . LEU A 1 92 ? 0.624 4.603 -12.031 1.00 97.69 92 LEU A N 1
ATOM 762 C CA . LEU A 1 92 ? 0.880 5.904 -11.411 1.00 9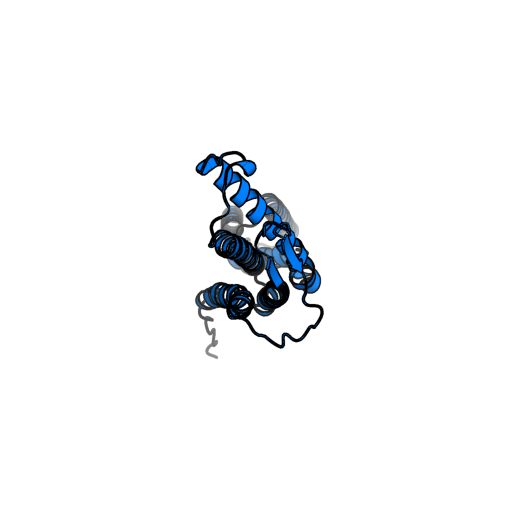7.69 92 LEU A CA 1
ATOM 763 C C . LEU A 1 92 ? 2.259 5.959 -10.732 1.00 97.69 92 LEU A C 1
ATOM 765 O O . LEU A 1 92 ? 2.981 6.941 -10.889 1.00 97.69 92 LEU A O 1
ATOM 769 N N . PHE A 1 93 ? 2.647 4.909 -10.004 1.00 98.12 93 PHE A N 1
ATOM 770 C CA . PHE A 1 93 ? 3.966 4.829 -9.377 1.00 98.12 93 PHE A CA 1
ATOM 771 C C . PHE A 1 93 ? 5.094 4.674 -10.390 1.00 98.12 93 PHE A C 1
ATOM 773 O O . PHE A 1 93 ? 6.135 5.285 -10.188 1.00 98.12 93 PHE A O 1
ATOM 780 N N . VAL A 1 94 ? 4.912 3.931 -11.482 1.00 96.19 94 VAL A N 1
ATOM 781 C CA . VAL A 1 94 ? 5.916 3.838 -12.552 1.00 96.19 94 VAL A CA 1
ATOM 782 C C . VAL A 1 94 ? 6.165 5.215 -13.157 1.00 96.19 94 VAL A C 1
ATOM 784 O O . VAL A 1 94 ? 7.314 5.642 -13.219 1.00 96.19 94 VAL A O 1
ATOM 787 N N . VAL A 1 95 ? 5.104 5.940 -13.528 1.00 96.25 95 VAL A N 1
ATOM 788 C CA . VAL A 1 95 ? 5.213 7.302 -14.075 1.00 96.25 95 VAL A CA 1
ATOM 789 C C . VAL A 1 95 ? 5.867 8.244 -13.063 1.00 96.25 95 VAL A C 1
ATOM 791 O O . VAL A 1 95 ? 6.811 8.950 -13.407 1.00 96.25 95 VAL A O 1
ATOM 794 N N . GLY A 1 96 ? 5.414 8.227 -11.806 1.00 97.62 96 GLY A N 1
ATOM 795 C CA . GLY A 1 96 ? 5.951 9.091 -10.755 1.00 97.62 96 GLY A CA 1
ATOM 796 C C . GLY A 1 96 ? 7.417 8.807 -10.420 1.00 97.62 96 GLY A C 1
ATOM 797 O O . GLY A 1 96 ? 8.203 9.739 -10.286 1.00 97.62 96 GLY A O 1
ATOM 798 N N . VAL A 1 97 ? 7.809 7.534 -10.320 1.00 97.62 97 VAL A N 1
ATOM 799 C CA . VAL A 1 97 ? 9.200 7.129 -10.063 1.00 97.62 97 VAL A CA 1
ATOM 800 C C . VAL A 1 97 ? 10.086 7.470 -11.254 1.00 97.62 97 VAL A C 1
ATOM 802 O O . VAL A 1 97 ? 11.179 7.991 -11.051 1.00 97.62 97 VAL A O 1
ATOM 805 N N . TYR A 1 98 ? 9.631 7.212 -12.480 1.00 95.94 98 TYR A N 1
ATOM 806 C CA . TYR A 1 98 ? 10.381 7.536 -13.691 1.00 95.94 98 TYR A CA 1
ATOM 807 C C . TYR A 1 98 ? 10.616 9.048 -13.804 1.00 95.94 98 TYR A C 1
ATOM 809 O O . TYR A 1 98 ? 11.760 9.484 -13.745 1.00 95.94 98 TYR A O 1
ATOM 817 N N . LEU A 1 99 ? 9.547 9.853 -13.843 1.00 96.50 99 LEU A N 1
ATOM 818 C CA . LEU A 1 99 ? 9.650 11.313 -13.968 1.00 96.50 99 LEU A CA 1
ATOM 819 C C . LEU A 1 99 ? 10.356 11.957 -12.766 1.00 96.50 99 LEU A C 1
ATOM 821 O O . LEU A 1 99 ? 11.138 12.894 -12.914 1.00 96.50 99 LEU A O 1
ATOM 825 N N . GLY A 1 100 ? 10.091 11.465 -11.554 1.00 97.00 100 GLY A N 1
ATOM 826 C CA . GLY A 1 100 ? 10.706 11.996 -10.341 1.00 97.00 100 GLY A CA 1
ATOM 827 C C . GLY A 1 100 ? 12.202 11.700 -10.269 1.00 97.00 100 GLY A C 1
ATOM 828 O O . GLY A 1 100 ? 12.983 12.565 -9.888 1.00 97.00 100 GLY A O 1
ATOM 829 N N . SER A 1 101 ? 12.628 10.498 -10.666 1.00 96.38 101 SER A N 1
ATOM 830 C CA . SER A 1 101 ? 14.055 10.163 -10.674 1.00 96.38 101 SER A CA 1
ATOM 831 C C . SER A 1 101 ? 14.796 10.786 -11.853 1.00 96.38 101 SER A C 1
ATOM 833 O O . SER A 1 101 ? 15.948 11.166 -11.673 1.00 96.38 101 SER A O 1
ATOM 835 N N . SER A 1 102 ? 14.163 10.956 -13.020 1.00 93.00 102 SER A N 1
ATOM 836 C CA . SER A 1 102 ? 14.790 11.623 -14.166 1.00 93.00 102 SER A CA 1
ATOM 837 C C . SER A 1 102 ? 15.040 13.103 -13.886 1.00 93.00 102 SER A C 1
ATOM 839 O O . SER A 1 102 ? 16.148 13.580 -14.107 1.00 93.00 102 SER A O 1
ATOM 841 N N . THR A 1 103 ? 14.050 13.811 -13.329 1.00 94.44 103 THR A N 1
ATOM 842 C CA . THR A 1 103 ? 14.196 15.230 -12.959 1.00 94.44 103 THR A CA 1
ATOM 843 C C . THR A 1 103 ? 15.216 15.416 -11.840 1.00 94.44 103 THR A C 1
ATOM 845 O O . THR A 1 103 ? 16.031 16.333 -11.895 1.00 94.44 103 THR A O 1
ATOM 848 N N . LEU A 1 104 ? 15.232 14.517 -10.849 1.00 95.75 104 LEU A N 1
ATOM 849 C CA . LEU A 1 104 ? 16.246 14.527 -9.797 1.00 95.75 104 LEU A CA 1
ATOM 850 C C . LEU A 1 104 ? 17.655 14.295 -10.359 1.00 95.75 104 LEU A C 1
ATOM 852 O O . LEU A 1 104 ? 18.590 14.978 -9.954 1.00 95.75 104 LEU A O 1
ATOM 856 N N . LEU A 1 105 ? 17.818 13.344 -11.281 1.00 93.12 105 LEU A N 1
ATOM 857 C CA . LEU A 1 105 ? 19.108 13.038 -11.895 1.00 93.12 105 LEU A CA 1
ATOM 858 C C . LEU A 1 105 ? 19.618 14.218 -12.732 1.00 93.12 105 LEU A C 1
ATOM 860 O O . LEU A 1 105 ? 20.786 14.578 -12.625 1.00 93.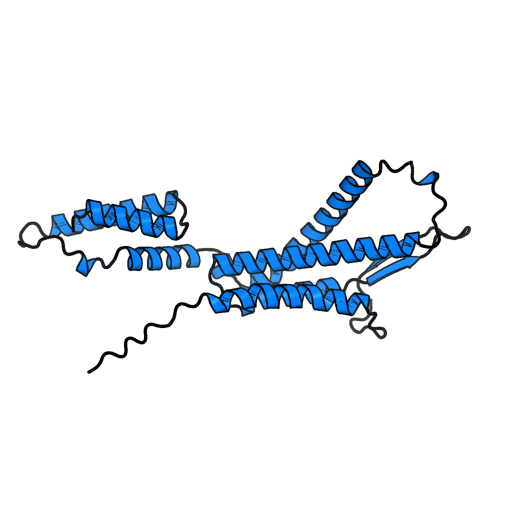12 105 LEU A O 1
ATOM 864 N N . GLU A 1 106 ? 18.738 14.838 -13.518 1.00 92.06 106 GLU A N 1
ATOM 865 C CA . GLU A 1 106 ? 19.044 16.040 -14.294 1.00 92.06 106 GLU A CA 1
ATOM 866 C C . GLU A 1 106 ? 19.472 17.200 -13.397 1.00 92.06 106 GLU A C 1
ATOM 868 O O . GLU A 1 106 ? 20.514 17.809 -13.636 1.00 92.06 106 GLU A O 1
ATOM 873 N N . PHE A 1 107 ? 18.731 17.443 -12.316 1.00 94.31 107 PHE A N 1
ATOM 874 C CA . PHE A 1 107 ? 19.066 18.469 -11.335 1.00 94.31 107 PHE A CA 1
ATOM 875 C C . PHE A 1 107 ? 20.428 18.221 -10.667 1.00 94.31 107 PHE A C 1
ATOM 877 O O . PHE A 1 107 ? 21.230 19.142 -10.534 1.00 94.31 107 PHE A O 1
ATOM 884 N N . LEU A 1 108 ? 20.708 16.978 -10.261 1.00 94.94 108 LEU A N 1
ATOM 885 C CA . LEU A 1 108 ? 21.946 16.628 -9.558 1.00 94.94 108 LEU A CA 1
ATOM 886 C C . LEU A 1 108 ? 23.177 16.616 -10.466 1.00 94.94 108 LEU A C 1
ATOM 888 O O . LEU A 1 108 ? 24.265 16.955 -10.008 1.00 94.94 108 LEU A O 1
ATOM 892 N N . LEU A 1 109 ? 23.027 16.192 -11.722 1.00 92.38 109 LEU A N 1
ATOM 893 C CA . LEU A 1 109 ? 24.151 16.008 -12.641 1.00 92.38 109 LEU A CA 1
ATOM 894 C C . LEU A 1 109 ? 24.332 17.168 -13.620 1.00 92.38 109 LEU A C 1
ATOM 896 O O . LEU A 1 109 ? 25.368 17.219 -14.277 1.00 92.38 109 LEU A O 1
ATOM 900 N N . SER A 1 110 ? 23.372 18.100 -13.688 1.00 89.12 110 SER A N 1
ATOM 901 C CA . SER A 1 110 ? 23.417 19.268 -14.578 1.00 89.12 110 SER A CA 1
ATOM 902 C C . SER A 1 110 ? 23.800 18.866 -16.005 1.00 89.12 110 SER A C 1
ATOM 904 O O . SER A 1 110 ? 24.765 19.380 -16.570 1.00 89.12 110 SER A O 1
ATOM 906 N N . PHE A 1 111 ? 23.095 17.870 -16.553 1.00 82.94 111 PHE A N 1
ATOM 907 C CA . PHE A 1 111 ? 23.422 17.312 -17.863 1.00 82.94 111 PHE A CA 1
ATOM 908 C C . PHE A 1 111 ? 23.479 18.408 -18.931 1.00 82.94 111 PHE A C 1
ATOM 910 O O . PHE A 1 111 ? 22.578 19.242 -19.034 1.00 82.94 111 PHE A O 1
ATOM 917 N N . ALA A 1 112 ? 24.536 18.386 -19.745 1.00 80.88 112 ALA A N 1
ATOM 918 C CA . ALA A 1 112 ? 24.614 19.230 -20.928 1.00 80.88 112 ALA A CA 1
ATOM 919 C C . ALA A 1 112 ? 23.535 18.804 -21.952 1.00 80.88 112 ALA A C 1
ATOM 921 O O . ALA A 1 112 ? 22.966 17.711 -21.841 1.00 80.88 112 ALA A O 1
ATOM 922 N N . PRO A 1 113 ? 23.234 19.631 -22.968 1.00 81.00 113 PRO A N 1
ATOM 923 C CA . PRO A 1 113 ? 22.307 19.251 -24.028 1.00 81.00 113 PRO A CA 1
ATOM 924 C C . PRO A 1 113 ? 22.704 17.910 -24.664 1.00 81.00 113 PRO A C 1
ATOM 926 O O . PRO A 1 113 ? 23.870 17.692 -24.998 1.00 81.00 113 PRO A O 1
ATOM 929 N N . ILE A 1 114 ? 21.721 17.022 -24.856 1.00 75.00 114 ILE A N 1
ATOM 930 C CA . ILE A 1 114 ? 21.902 15.630 -25.324 1.00 75.00 114 ILE A CA 1
ATOM 931 C C . ILE A 1 114 ? 22.708 15.548 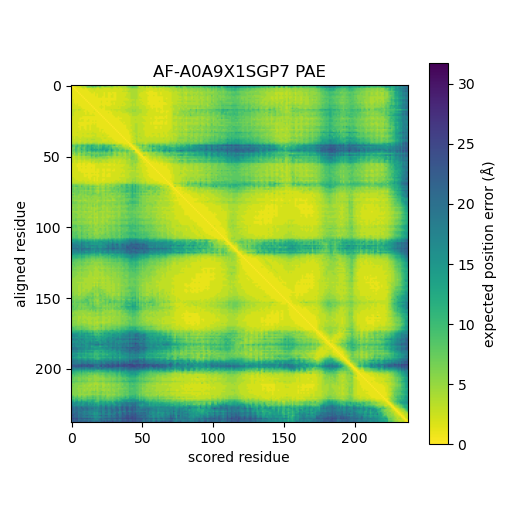-26.635 1.00 75.00 114 ILE A C 1
ATOM 933 O O . ILE A 1 114 ? 23.389 14.556 -26.885 1.00 75.00 114 ILE A O 1
ATOM 937 N N . GLU A 1 115 ? 22.669 16.601 -27.450 1.00 74.56 115 GLU A N 1
ATOM 938 C CA . GLU A 1 115 ? 23.359 16.706 -28.739 1.00 74.56 115 GLU A CA 1
ATOM 939 C C . GLU A 1 115 ? 24.890 16.619 -28.645 1.00 74.56 115 GLU A C 1
ATOM 941 O O . GLU A 1 115 ? 25.533 16.271 -29.632 1.00 74.56 115 GLU A O 1
ATOM 946 N N . GLN A 1 116 ? 25.478 16.890 -27.476 1.00 73.69 116 GLN A N 1
ATOM 947 C CA . GLN A 1 116 ? 26.935 16.903 -27.291 1.00 73.69 116 GLN A CA 1
ATOM 948 C C . GLN A 1 116 ? 27.519 15.553 -26.857 1.00 73.69 116 GLN A C 1
ATOM 950 O O . GLN A 1 116 ? 28.738 15.392 -26.832 1.00 73.69 116 GLN A O 1
ATOM 955 N N . TYR A 1 117 ? 26.679 14.576 -26.510 1.00 75.50 117 TYR A N 1
ATOM 956 C CA . TYR A 1 117 ? 27.155 13.287 -26.021 1.00 75.50 117 TYR A CA 1
ATOM 957 C C . TYR A 1 117 ? 27.243 12.267 -27.158 1.00 75.50 117 TYR A C 1
ATOM 959 O O . TYR A 1 117 ? 26.229 11.760 -27.646 1.00 75.50 117 TYR A O 1
ATOM 967 N N . GLU A 1 118 ? 28.468 11.890 -27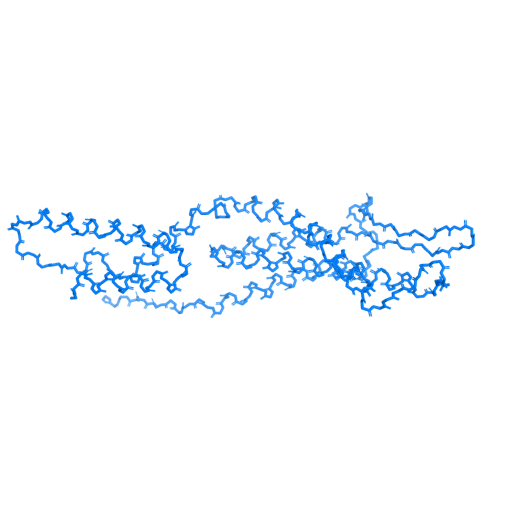.532 1.00 79.81 118 GLU A N 1
ATOM 968 C CA . GLU A 1 118 ? 28.688 10.632 -28.242 1.00 79.81 118 GLU A CA 1
ATOM 969 C C . GLU A 1 118 ? 28.227 9.489 -27.330 1.00 79.81 118 GLU A C 1
ATOM 971 O O . GLU A 1 118 ? 28.793 9.251 -26.259 1.00 79.81 118 GLU A O 1
ATOM 976 N N . MET A 1 119 ? 27.136 8.815 -27.709 1.00 73.06 119 MET A N 1
ATOM 977 C CA . MET A 1 119 ? 26.583 7.737 -26.896 1.00 73.06 119 MET A CA 1
ATOM 978 C C . MET A 1 119 ? 27.598 6.605 -26.783 1.00 73.06 119 MET A C 1
ATOM 980 O O . MET A 1 119 ? 27.863 5.873 -27.736 1.00 73.06 119 MET A O 1
ATOM 984 N N . SER A 1 120 ? 28.135 6.447 -25.579 1.00 83.00 120 SER A N 1
ATOM 985 C CA . SER A 1 120 ? 29.021 5.349 -25.235 1.00 83.00 120 SER A CA 1
ATOM 986 C C . SER A 1 120 ? 28.340 3.996 -25.478 1.00 83.00 120 SER A C 1
ATOM 988 O O . SER A 1 120 ? 27.121 3.842 -25.356 1.00 83.00 120 SER A O 1
ATOM 990 N N . ALA A 1 121 ? 29.138 2.961 -25.754 1.00 83.88 121 ALA A N 1
ATOM 991 C CA . ALA A 1 121 ? 28.627 1.608 -25.996 1.00 83.88 121 ALA A CA 1
ATOM 992 C C . ALA A 1 121 ? 27.809 1.025 -24.817 1.00 83.88 121 ALA A C 1
ATOM 994 O O . ALA A 1 121 ? 27.035 0.081 -25.008 1.00 83.88 121 ALA A O 1
ATOM 995 N N . TRP A 1 122 ? 27.971 1.584 -23.611 1.00 83.38 122 TRP A N 1
ATOM 996 C CA . TRP A 1 122 ? 27.277 1.175 -22.389 1.00 83.38 122 TRP A CA 1
ATOM 997 C C . TRP A 1 122 ? 25.962 1.926 -22.134 1.00 83.38 122 TRP A C 1
ATOM 999 O O . TRP A 1 122 ? 25.153 1.451 -21.334 1.00 83.38 122 TRP A O 1
ATOM 1009 N N . ALA A 1 123 ? 25.699 3.047 -22.815 1.00 83.88 123 ALA A N 1
ATOM 1010 C CA . ALA A 1 123 ? 24.507 3.866 -22.581 1.00 83.88 123 ALA A CA 1
ATOM 1011 C C . ALA A 1 123 ? 23.175 3.083 -22.674 1.00 83.88 123 ALA A C 1
ATOM 1013 O O . ALA A 1 123 ? 22.347 3.238 -21.774 1.00 83.88 123 ALA A O 1
ATOM 1014 N N . PRO A 1 124 ? 22.958 2.176 -23.654 1.00 82.88 124 PRO A N 1
ATOM 1015 C CA . PRO A 1 124 ? 21.726 1.383 -23.712 1.00 82.88 124 PRO A CA 1
ATOM 1016 C C . PRO A 1 124 ? 21.552 0.449 -22.511 1.00 82.88 124 PRO A C 1
ATOM 1018 O O . PRO A 1 124 ? 20.438 0.277 -22.025 1.00 82.88 124 PRO A O 1
ATOM 1021 N N . VAL A 1 125 ? 22.649 -0.128 -22.007 1.00 86.38 125 VAL A N 1
ATOM 1022 C CA . VAL A 1 125 ? 22.625 -1.045 -20.855 1.00 86.38 125 VAL A CA 1
ATOM 1023 C C . VAL A 1 125 ? 22.239 -0.284 -19.590 1.00 86.38 125 VAL A C 1
ATOM 1025 O O . VAL A 1 125 ? 21.409 -0.755 -18.815 1.00 86.38 125 VAL A O 1
ATOM 1028 N N . VAL A 1 126 ? 22.786 0.920 -19.402 1.00 89.75 126 VAL A N 1
ATOM 1029 C CA . VAL A 1 126 ? 22.434 1.780 -18.265 1.00 89.75 126 VAL A CA 1
ATOM 1030 C C . VAL A 1 126 ? 20.997 2.281 -18.370 1.00 89.75 126 VAL A C 1
ATOM 1032 O O . VAL A 1 126 ? 20.273 2.217 -17.381 1.00 89.75 126 VAL A O 1
ATOM 1035 N N . ALA A 1 127 ? 20.544 2.698 -19.555 1.00 88.12 127 ALA A N 1
ATOM 1036 C CA . ALA A 1 127 ? 19.155 3.102 -19.770 1.00 88.12 127 ALA A CA 1
ATOM 1037 C C . ALA A 1 127 ? 18.174 1.950 -19.486 1.00 88.12 127 ALA A C 1
ATOM 1039 O O . ALA A 1 127 ? 17.173 2.139 -18.793 1.00 88.12 127 ALA A O 1
ATOM 1040 N N . GLN A 1 128 ? 18.482 0.739 -19.957 1.00 88.44 128 GLN A N 1
ATOM 1041 C CA . GLN A 1 128 ? 17.679 -0.450 -19.678 1.00 88.44 128 GLN A CA 1
ATOM 1042 C C . GLN A 1 128 ? 17.675 -0.789 -18.182 1.00 88.44 128 GLN A C 1
ATOM 1044 O O . GLN A 1 128 ? 16.611 -1.032 -17.612 1.00 88.44 128 GLN A O 1
ATOM 1049 N N . GLY A 1 129 ? 18.842 -0.766 -17.531 1.00 91.94 129 GLY A N 1
ATOM 1050 C CA . GLY A 1 129 ? 18.972 -0.998 -16.093 1.00 91.94 129 GLY A CA 1
ATOM 1051 C C . GLY A 1 129 ? 18.192 0.020 -15.261 1.00 91.94 129 GLY A C 1
ATOM 1052 O O . GLY A 1 129 ? 17.496 -0.362 -14.323 1.00 91.94 129 GLY A O 1
ATOM 1053 N N . TYR A 1 130 ? 18.233 1.295 -15.649 1.00 93.50 130 TYR A N 1
ATOM 1054 C CA . TYR A 1 130 ? 17.456 2.368 -15.034 1.00 93.50 130 TYR A CA 1
ATOM 1055 C C . TYR A 1 130 ? 15.947 2.120 -15.158 1.00 93.50 130 TYR A C 1
ATOM 1057 O O . TYR A 1 130 ? 15.246 2.120 -14.147 1.00 93.50 130 TYR A O 1
ATOM 1065 N N . LEU A 1 131 ? 15.450 1.805 -16.360 1.00 92.69 131 LEU A N 1
ATOM 1066 C CA . LEU A 1 131 ? 14.032 1.495 -16.578 1.00 92.69 131 LEU A CA 1
ATOM 1067 C C . LEU A 1 131 ? 13.567 0.290 -15.751 1.00 92.69 131 LEU A C 1
ATOM 1069 O O . LEU A 1 131 ? 12.518 0.346 -15.106 1.00 92.69 131 LEU A O 1
ATOM 1073 N N . ILE A 1 132 ? 14.356 -0.790 -15.727 1.00 93.00 132 ILE A N 1
ATOM 1074 C CA . ILE A 1 132 ? 14.069 -1.970 -14.900 1.00 93.00 132 ILE A CA 1
ATOM 1075 C C . ILE A 1 132 ? 14.062 -1.583 -13.417 1.00 93.00 132 ILE A C 1
ATOM 1077 O O . ILE A 1 132 ? 13.146 -1.970 -12.694 1.00 93.00 132 ILE A O 1
ATOM 1081 N N . GLY A 1 133 ? 15.030 -0.782 -12.969 1.00 95.25 133 GLY A N 1
ATOM 1082 C CA . GLY A 1 133 ? 15.098 -0.268 -11.603 1.00 95.25 133 GLY A CA 1
ATOM 1083 C C . GLY A 1 133 ? 13.846 0.517 -11.205 1.00 95.25 133 GLY A C 1
ATOM 1084 O O . GLY A 1 133 ? 13.272 0.253 -10.147 1.00 95.25 133 GLY A O 1
ATOM 1085 N N . CYS A 1 134 ? 13.364 1.416 -12.069 1.00 96.06 134 CYS A N 1
ATOM 1086 C CA . CYS A 1 134 ? 12.125 2.165 -11.849 1.00 96.06 134 CYS A CA 1
ATOM 1087 C C . CYS A 1 134 ? 10.903 1.240 -11.736 1.00 96.06 134 CYS A C 1
ATOM 1089 O O . CYS A 1 134 ? 10.100 1.401 -10.815 1.00 96.06 134 CYS A O 1
ATOM 1091 N N . LEU A 1 135 ? 10.775 0.250 -12.629 1.00 95.25 135 LEU A N 1
ATOM 1092 C CA . LEU A 1 135 ? 9.684 -0.732 -12.594 1.00 95.25 135 LEU A CA 1
ATOM 1093 C C . LEU A 1 135 ? 9.703 -1.554 -11.299 1.00 95.25 135 LEU A C 1
ATOM 1095 O O . LEU A 1 135 ? 8.666 -1.713 -10.650 1.00 95.25 135 LEU A O 1
ATOM 1099 N N . LEU A 1 136 ? 10.879 -2.040 -10.892 1.00 96.31 136 LEU A N 1
ATOM 1100 C CA . LEU A 1 136 ? 11.047 -2.801 -9.656 1.00 96.31 136 LEU A CA 1
ATOM 1101 C C . LEU A 1 136 ? 10.690 -1.951 -8.435 1.00 96.31 136 LEU A C 1
ATOM 1103 O O . LEU A 1 136 ? 9.909 -2.398 -7.593 1.00 96.31 136 LEU A O 1
ATOM 1107 N N . LEU A 1 137 ? 11.185 -0.715 -8.359 1.00 97.31 137 LEU A N 1
ATOM 1108 C CA . LEU A 1 137 ? 10.882 0.196 -7.257 1.00 97.31 137 LEU A CA 1
ATOM 1109 C C . LEU A 1 137 ? 9.378 0.493 -7.166 1.00 97.31 137 LEU A C 1
ATOM 1111 O O . LEU A 1 137 ? 8.785 0.342 -6.095 1.00 97.31 137 LEU A O 1
ATOM 1115 N N . ALA A 1 138 ? 8.734 0.822 -8.289 1.00 97.69 138 ALA A N 1
ATOM 1116 C CA . ALA A 1 138 ? 7.292 1.054 -8.346 1.00 97.69 138 ALA A CA 1
ATOM 1117 C C . ALA A 1 138 ? 6.482 -0.192 -7.939 1.00 97.69 138 ALA A C 1
ATOM 1119 O O . ALA A 1 138 ? 5.470 -0.080 -7.236 1.00 97.69 138 ALA A O 1
ATOM 1120 N N . SER A 1 139 ? 6.941 -1.392 -8.315 1.00 97.56 139 SER A N 1
ATOM 1121 C CA . SER A 1 139 ? 6.298 -2.655 -7.931 1.00 97.56 139 SER A CA 1
ATOM 1122 C C . SER A 1 139 ? 6.340 -2.869 -6.413 1.00 97.56 139 SER A C 1
ATOM 1124 O O . SER A 1 139 ? 5.309 -3.152 -5.797 1.00 97.56 139 SER A O 1
ATOM 1126 N N . VAL A 1 140 ? 7.499 -2.633 -5.785 1.00 97.88 140 VAL A N 1
ATOM 1127 C CA . VAL A 1 140 ? 7.692 -2.761 -4.336 1.00 97.88 140 VAL A CA 1
ATOM 1128 C C . VAL A 1 140 ? 6.855 -1.728 -3.592 1.00 97.88 140 VAL A C 1
ATOM 1130 O O . VAL A 1 140 ? 6.175 -2.082 -2.629 1.00 97.88 140 VAL A O 1
ATOM 1133 N N . MET A 1 141 ? 6.833 -0.474 -4.054 1.00 97.81 141 MET A N 1
ATOM 1134 C CA . MET A 1 141 ? 5.994 0.579 -3.474 1.00 97.81 141 MET A CA 1
ATOM 1135 C C . MET A 1 141 ? 4.506 0.218 -3.531 1.00 97.81 141 MET A C 1
ATOM 1137 O O . MET A 1 141 ? 3.790 0.385 -2.541 1.00 97.81 141 MET A O 1
ATOM 1141 N N . THR A 1 142 ? 4.043 -0.327 -4.660 1.00 97.94 142 THR A N 1
ATOM 1142 C CA . THR A 1 142 ? 2.649 -0.762 -4.830 1.00 97.94 142 THR A CA 1
ATOM 1143 C C . THR A 1 142 ? 2.310 -1.875 -3.841 1.00 97.94 142 THR A C 1
ATOM 1145 O O . THR A 1 142 ? 1.363 -1.752 -3.061 1.00 97.94 142 THR A O 1
ATOM 1148 N N . VAL A 1 143 ? 3.119 -2.937 -3.806 1.00 97.75 143 VAL A N 1
ATOM 1149 C CA . VAL A 1 143 ? 2.936 -4.066 -2.881 1.00 97.75 143 VAL A CA 1
ATOM 1150 C C . VAL A 1 143 ? 2.975 -3.604 -1.424 1.00 97.75 143 VAL A C 1
ATOM 1152 O O . VAL A 1 143 ? 2.124 -4.009 -0.630 1.00 97.75 143 VAL A O 1
ATOM 1155 N N . ALA A 1 144 ? 3.905 -2.716 -1.068 1.00 97.12 144 ALA A N 1
ATOM 1156 C CA . ALA A 1 144 ? 4.012 -2.156 0.273 1.00 97.12 144 ALA A CA 1
ATOM 1157 C C . ALA A 1 144 ? 2.763 -1.358 0.666 1.00 97.12 144 ALA A C 1
ATOM 1159 O O . ALA A 1 144 ? 2.246 -1.542 1.771 1.00 97.12 144 ALA A O 1
ATOM 1160 N N . CYS A 1 145 ? 2.229 -0.541 -0.246 1.00 97.31 145 CYS A N 1
ATOM 1161 C CA . CYS A 1 145 ? 0.998 0.213 -0.032 1.00 97.31 145 CYS A CA 1
ATOM 1162 C C . CYS A 1 145 ? -0.183 -0.719 0.285 1.00 97.31 145 CYS A C 1
ATOM 1164 O O . CYS A 1 145 ? -0.866 -0.531 1.294 1.00 97.31 145 CYS A O 1
ATOM 1166 N N . PHE A 1 146 ? -0.384 -1.780 -0.505 1.00 96.62 146 PHE A N 1
ATOM 1167 C CA . PHE 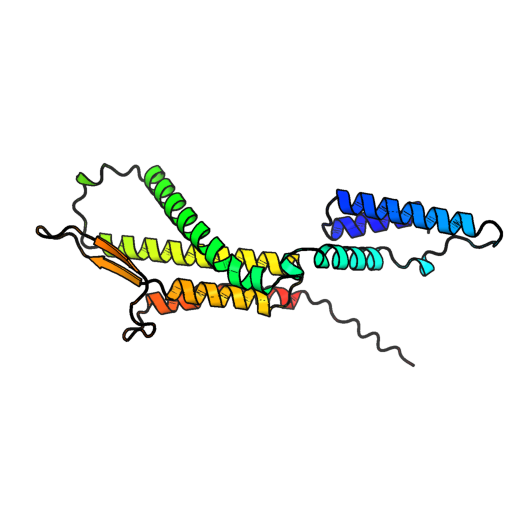A 1 146 ? -1.473 -2.739 -0.279 1.00 96.62 146 PHE A CA 1
ATOM 1168 C C . PHE A 1 146 ? -1.253 -3.633 0.944 1.00 96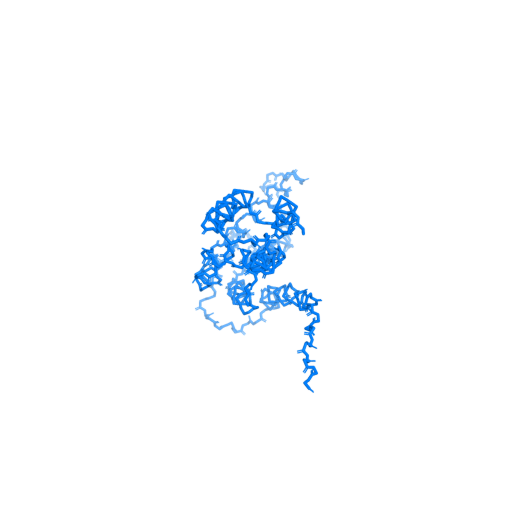.62 146 PHE A C 1
ATOM 1170 O O . PHE A 1 146 ? -2.213 -3.950 1.650 1.00 96.62 146 PHE A O 1
ATOM 1177 N N . ALA A 1 147 ? -0.012 -4.009 1.252 1.00 95.75 147 ALA A N 1
ATOM 1178 C CA . ALA A 1 147 ? 0.312 -4.738 2.474 1.00 95.75 147 ALA A CA 1
ATOM 1179 C C . ALA A 1 147 ? 0.009 -3.894 3.723 1.00 95.75 147 ALA A C 1
ATOM 1181 O O . ALA A 1 147 ? -0.633 -4.389 4.658 1.00 95.75 147 ALA A O 1
ATOM 1182 N N . TRP A 1 148 ? 0.399 -2.616 3.708 1.00 94.94 148 TRP A N 1
ATOM 1183 C CA . TRP A 1 148 ? 0.094 -1.644 4.757 1.00 94.94 148 TRP A CA 1
ATOM 1184 C C . TRP A 1 148 ? -1.412 -1.382 4.874 1.00 94.94 148 TRP A C 1
ATOM 1186 O O . TRP A 1 148 ? -1.967 -1.410 5.974 1.00 94.94 148 TRP A O 1
ATOM 1196 N N . LEU A 1 149 ? -2.111 -1.220 3.747 1.00 94.06 149 LEU A N 1
ATOM 1197 C CA . LEU A 1 149 ? -3.563 -1.046 3.712 1.00 94.06 149 LEU A CA 1
ATOM 1198 C C . LEU A 1 149 ? -4.276 -2.252 4.330 1.00 94.06 149 LEU A C 1
ATOM 1200 O O . LEU A 1 149 ? -5.149 -2.110 5.187 1.00 94.06 149 LEU A O 1
ATOM 1204 N N . ALA A 1 150 ? -3.857 -3.457 3.946 1.00 93.00 150 ALA A N 1
ATOM 1205 C CA . ALA A 1 150 ? -4.386 -4.681 4.514 1.00 93.00 150 ALA A CA 1
ATOM 1206 C C . ALA A 1 150 ? -4.077 -4.784 6.018 1.00 93.00 150 ALA A C 1
ATOM 1208 O O . ALA A 1 150 ? -4.870 -5.387 6.740 1.00 93.00 150 ALA A O 1
ATOM 1209 N N . GLN A 1 151 ? -2.926 -4.272 6.490 1.00 90.25 151 GLN A N 1
ATOM 1210 C CA . GLN A 1 151 ? -2.539 -4.315 7.911 1.00 90.25 151 GLN A CA 1
ATOM 1211 C C . GLN A 1 151 ? -3.463 -3.400 8.706 1.00 90.25 151 GLN A C 1
ATOM 1213 O O . GLN A 1 151 ? -4.036 -3.805 9.714 1.00 90.25 151 GLN A O 1
ATOM 1218 N N . ARG A 1 152 ? -3.688 -2.194 8.182 1.00 87.50 152 ARG A N 1
ATOM 1219 C CA . ARG A 1 152 ? -4.556 -1.185 8.783 1.00 87.50 152 ARG A CA 1
ATOM 1220 C C . ARG A 1 152 ? -6.007 -1.650 8.936 1.00 87.50 152 ARG A C 1
ATOM 1222 O O . ARG A 1 152 ? -6.674 -1.242 9.885 1.00 87.50 152 ARG A O 1
ATOM 1229 N N . TYR A 1 153 ? -6.488 -2.505 8.036 1.00 88.44 153 TYR A N 1
ATOM 1230 C CA . TYR A 1 153 ? -7.859 -3.029 8.056 1.00 88.44 153 TYR A CA 1
ATOM 1231 C C . TYR A 1 153 ? -7.986 -4.477 8.528 1.00 88.44 153 TYR A C 1
ATOM 1233 O O . TYR A 1 153 ? -9.061 -5.050 8.386 1.00 88.44 153 TYR A O 1
ATOM 1241 N N . ALA A 1 154 ? -6.918 -5.067 9.077 1.00 87.00 154 ALA A N 1
ATOM 1242 C CA . ALA A 1 154 ? -6.914 -6.450 9.561 1.00 87.00 154 ALA A CA 1
ATOM 1243 C C . ALA A 1 154 ? -7.448 -7.467 8.524 1.00 87.00 154 ALA A C 1
ATOM 1245 O O . ALA A 1 154 ? -8.089 -8.461 8.859 1.00 87.00 154 ALA A O 1
ATOM 1246 N N . LEU A 1 155 ? -7.185 -7.226 7.236 1.00 90.81 155 LEU A N 1
ATOM 1247 C CA . LEU A 1 155 ? -7.650 -8.103 6.161 1.00 90.81 155 LEU A CA 1
ATOM 1248 C C . LEU A 1 155 ? -6.841 -9.402 6.117 1.00 90.81 155 LEU A C 1
ATOM 1250 O O . LEU A 1 155 ? -5.636 -9.401 6.387 1.00 90.81 155 LEU A O 1
ATOM 1254 N N . LYS A 1 156 ? -7.488 -10.502 5.709 1.00 92.69 156 LYS A N 1
ATOM 1255 C CA . LYS A 1 156 ? -6.845 -11.816 5.521 1.00 92.69 156 LYS A CA 1
ATOM 1256 C C . LYS A 1 156 ? -5.627 -11.711 4.590 1.00 92.69 156 LYS A C 1
ATOM 1258 O O . LYS A 1 156 ? -5.676 -11.008 3.582 1.00 92.69 156 LYS A O 1
ATOM 1263 N N . ARG A 1 157 ? -4.568 -12.481 4.882 1.00 93.62 157 ARG A N 1
ATOM 1264 C CA . ARG A 1 157 ? -3.280 -12.478 4.151 1.00 93.62 157 ARG A CA 1
ATOM 1265 C C . ARG A 1 157 ? -3.406 -12.739 2.644 1.00 93.62 157 ARG A C 1
ATOM 1267 O O . ARG A 1 157 ? -2.585 -12.245 1.882 1.00 93.62 157 ARG A O 1
ATOM 1274 N N . ARG A 1 158 ? -4.444 -13.460 2.208 1.00 96.19 158 ARG A N 1
ATOM 1275 C CA . ARG A 1 158 ? -4.682 -13.756 0.785 1.00 96.19 158 ARG A CA 1
ATOM 1276 C C . ARG A 1 158 ? -4.819 -12.502 -0.088 1.00 96.19 158 ARG A C 1
ATOM 1278 O O . ARG A 1 158 ? -4.334 -12.505 -1.205 1.00 96.19 158 ARG A O 1
ATOM 1285 N N . TRP A 1 159 ? -5.402 -11.421 0.432 1.00 95.56 159 TRP A N 1
ATOM 1286 C CA . TRP A 1 159 ? -5.691 -10.214 -0.353 1.00 95.56 159 TRP A CA 1
ATOM 1287 C C . TRP A 1 159 ? -4.449 -9.433 -0.806 1.00 95.56 159 TRP A C 1
ATOM 1289 O O . TRP A 1 159 ? -4.319 -9.193 -2.005 1.00 95.56 159 TRP A O 1
ATOM 1299 N N . PRO A 1 160 ? -3.497 -9.071 0.077 1.00 95.50 160 PRO A N 1
ATOM 1300 C CA . PRO A 1 160 ? -2.252 -8.457 -0.380 1.00 95.50 160 PRO A CA 1
ATOM 1301 C C . PRO A 1 160 ? -1.415 -9.400 -1.260 1.00 95.50 160 PRO A C 1
ATOM 1303 O O . PRO A 1 160 ? -0.711 -8.913 -2.136 1.00 95.50 160 PRO A O 1
ATOM 1306 N N . MET A 1 161 ? -1.521 -10.728 -1.088 1.00 96.56 161 MET A N 1
ATOM 1307 C CA . MET A 1 161 ? -0.867 -11.686 -1.993 1.00 96.56 161 MET A CA 1
ATOM 1308 C C . MET A 1 161 ? -1.486 -11.665 -3.394 1.00 96.56 161 MET A C 1
ATOM 1310 O O . MET A 1 161 ? -0.747 -11.683 -4.369 1.00 96.56 161 MET A O 1
ATOM 1314 N N . THR A 1 162 ? -2.813 -11.555 -3.518 1.00 96.69 162 THR A N 1
ATOM 1315 C CA . THR A 1 162 ? -3.479 -11.380 -4.820 1.00 96.69 162 THR A CA 1
ATOM 1316 C C . THR A 1 162 ? -2.975 -10.131 -5.538 1.00 96.69 162 THR A C 1
ATOM 1318 O O . THR A 1 162 ? -2.588 -10.219 -6.699 1.00 96.69 162 THR A O 1
ATOM 1321 N N . ALA A 1 163 ? -2.901 -8.993 -4.839 1.00 97.00 163 ALA A N 1
ATOM 1322 C CA . ALA A 1 163 ? -2.348 -7.768 -5.414 1.00 97.00 163 ALA A CA 1
ATOM 1323 C C . ALA A 1 163 ? -0.889 -7.966 -5.857 1.00 97.00 163 ALA A C 1
ATOM 1325 O O . ALA A 1 163 ? -0.530 -7.585 -6.964 1.00 97.00 163 ALA A O 1
ATOM 1326 N N . ALA A 1 164 ? -0.060 -8.615 -5.033 1.00 97.56 164 ALA A N 1
ATOM 1327 C CA . ALA A 1 164 ? 1.333 -8.889 -5.372 1.00 97.56 164 ALA A CA 1
ATOM 1328 C C . ALA A 1 164 ? 1.493 -9.796 -6.597 1.00 97.56 164 ALA A C 1
ATOM 1330 O O . ALA A 1 164 ? 2.354 -9.526 -7.425 1.00 97.56 164 ALA A O 1
ATOM 1331 N N . VAL A 1 165 ? 0.650 -10.822 -6.745 1.00 97.56 165 VAL A N 1
ATOM 1332 C CA . VAL A 1 165 ? 0.631 -11.682 -7.938 1.00 97.56 165 VAL A CA 1
ATOM 1333 C C . VAL A 1 165 ? 0.253 -10.876 -9.176 1.00 97.56 165 VAL A C 1
ATOM 1335 O O . VAL A 1 165 ? 0.935 -10.979 -10.188 1.00 97.56 165 VAL A O 1
ATOM 1338 N N . ILE A 1 166 ? -0.773 -10.024 -9.098 1.00 97.56 166 ILE A N 1
ATOM 1339 C CA . ILE A 1 166 ? -1.170 -9.159 -10.219 1.00 97.56 166 ILE A CA 1
ATOM 1340 C C . ILE A 1 166 ? -0.024 -8.218 -10.611 1.00 97.56 166 ILE A C 1
ATOM 1342 O O . ILE A 1 166 ? 0.293 -8.100 -11.791 1.00 97.56 166 ILE A O 1
ATOM 1346 N N . ILE A 1 167 ? 0.637 -7.590 -9.635 1.00 97.75 167 ILE A N 1
ATOM 1347 C CA . ILE A 1 167 ? 1.788 -6.719 -9.899 1.00 97.75 167 ILE A CA 1
ATOM 1348 C C . ILE A 1 167 ? 2.980 -7.502 -10.459 1.00 97.75 167 ILE A C 1
ATOM 1350 O O . ILE A 1 167 ? 3.644 -7.002 -11.360 1.00 97.75 167 ILE A O 1
ATOM 1354 N N . ALA A 1 168 ? 3.239 -8.722 -9.984 1.00 96.50 168 ALA A N 1
ATOM 1355 C CA . ALA A 1 168 ? 4.289 -9.585 -10.522 1.00 96.50 168 ALA A CA 1
ATOM 1356 C C . ALA A 1 168 ? 4.023 -9.948 -11.988 1.00 96.50 168 ALA A C 1
ATOM 1358 O O . ALA A 1 168 ? 4.925 -9.837 -12.813 1.00 96.50 168 ALA A O 1
ATOM 1359 N N . LEU A 1 169 ? 2.777 -10.312 -12.314 1.00 95.19 169 LEU A N 1
ATOM 1360 C CA . LEU A 1 169 ? 2.340 -10.589 -13.684 1.00 95.19 169 LEU A CA 1
ATOM 1361 C C . LEU A 1 169 ? 2.505 -9.366 -14.584 1.00 95.19 169 LEU A C 1
ATOM 1363 O O . LEU A 1 169 ? 3.067 -9.486 -15.668 1.00 95.19 169 LEU A O 1
ATOM 1367 N N . LEU A 1 170 ? 2.081 -8.188 -14.123 1.00 94.44 170 LEU A N 1
ATOM 1368 C CA . LEU A 1 170 ? 2.267 -6.948 -14.871 1.00 94.44 170 LEU A CA 1
ATOM 1369 C C . LEU A 1 170 ? 3.751 -6.642 -15.075 1.00 94.44 170 LEU A C 1
ATOM 1371 O O . LEU A 1 170 ? 4.170 -6.441 -16.208 1.00 94.44 170 LEU A O 1
ATOM 1375 N N . CYS A 1 171 ? 4.557 -6.661 -14.012 1.00 93.56 171 CYS A N 1
ATOM 1376 C CA . CYS A 1 171 ? 5.982 -6.341 -14.075 1.00 93.56 171 CYS A CA 1
ATOM 1377 C C . CYS A 1 171 ? 6.735 -7.283 -15.022 1.00 93.56 171 CYS A C 1
ATOM 1379 O O . CYS A 1 171 ? 7.467 -6.814 -15.887 1.00 93.56 171 CYS A O 1
ATOM 1381 N N . GLY A 1 172 ? 6.493 -8.591 -14.915 1.00 91.19 172 GLY A N 1
ATOM 1382 C CA . GLY A 1 172 ? 7.124 -9.588 -15.775 1.00 91.19 172 GLY A CA 1
ATOM 1383 C C . GLY A 1 172 ? 6.574 -9.644 -17.206 1.00 91.19 172 GLY A C 1
ATOM 1384 O O . GLY A 1 172 ? 7.224 -10.214 -18.083 1.00 91.19 172 GLY A O 1
ATOM 1385 N N . SER A 1 173 ? 5.409 -9.035 -17.468 1.00 90.50 173 SER A N 1
ATOM 1386 C CA . SER A 1 173 ? 4.873 -8.877 -18.826 1.00 90.50 173 SER A CA 1
ATOM 1387 C C . SER A 1 173 ? 5.545 -7.751 -19.614 1.00 90.50 173 SER A C 1
ATOM 1389 O O . SER A 1 173 ? 5.445 -7.735 -20.837 1.00 90.50 173 SER A O 1
ATOM 1391 N N . PHE A 1 174 ? 6.257 -6.827 -18.959 1.00 89.44 174 PHE A N 1
ATOM 1392 C CA . PHE A 1 174 ? 6.974 -5.776 -19.675 1.00 89.44 174 PHE A CA 1
ATOM 1393 C C . PHE A 1 174 ? 8.240 -6.327 -20.331 1.00 89.44 174 PHE A C 1
ATOM 1395 O O . PHE A 1 174 ? 9.097 -6.943 -19.698 1.00 89.44 174 PHE A O 1
ATOM 1402 N N . TRP A 1 175 ? 8.372 -6.066 -21.625 1.00 87.00 175 TRP A N 1
ATOM 1403 C CA . TRP A 1 175 ? 9.605 -6.243 -22.374 1.00 87.00 175 TRP A CA 1
ATOM 1404 C C . TRP A 1 175 ? 10.229 -4.879 -22.641 1.00 87.00 175 TRP A C 1
ATOM 1406 O O . TRP A 1 175 ? 9.531 -3.934 -23.018 1.00 87.00 175 TRP A O 1
ATOM 1416 N N . THR A 1 176 ? 11.542 -4.788 -22.444 1.00 84.12 176 THR A N 1
ATOM 1417 C CA . THR A 1 176 ? 12.330 -3.607 -22.787 1.00 84.12 176 THR A CA 1
ATOM 1418 C C . THR A 1 176 ? 13.423 -4.011 -23.760 1.00 84.12 176 THR A C 1
ATOM 1420 O O . THR A 1 176 ? 14.246 -4.877 -23.461 1.00 84.12 176 THR A O 1
ATOM 1423 N N . GLU A 1 177 ? 13.433 -3.372 -24.923 1.00 83.81 177 GLU A N 1
ATOM 1424 C CA . GLU A 1 177 ? 14.456 -3.573 -25.940 1.00 83.81 177 GLU A CA 1
ATOM 1425 C C . GLU A 1 177 ? 15.024 -2.222 -26.360 1.00 83.81 177 GLU A C 1
ATOM 1427 O O . GLU A 1 177 ? 14.298 -1.253 -26.586 1.00 83.81 177 GLU A O 1
ATOM 1432 N N . GLY A 1 178 ? 16.351 -2.139 -26.384 1.00 80.81 178 GLY A N 1
ATOM 1433 C CA . GLY A 1 178 ? 17.081 -0.942 -26.771 1.00 80.81 178 GLY A CA 1
ATOM 1434 C C . GLY A 1 178 ? 17.912 -1.234 -28.007 1.00 80.81 178 GLY A C 1
ATOM 1435 O O . GLY A 1 178 ? 18.837 -2.041 -27.953 1.00 80.81 178 GLY A O 1
ATOM 1436 N N . THR A 1 179 ? 17.613 -0.552 -29.106 1.00 81.94 179 THR A N 1
ATOM 1437 C CA . THR A 1 179 ? 18.461 -0.563 -30.303 1.00 81.94 179 THR A CA 1
ATOM 1438 C C . THR A 1 179 ? 19.481 0.570 -30.210 1.00 81.94 179 THR A C 1
ATOM 1440 O O . THR A 1 179 ? 19.160 1.690 -29.805 1.00 81.94 179 THR A O 1
ATOM 1443 N N . ARG A 1 180 ? 20.746 0.274 -30.532 1.00 79.81 180 ARG A N 1
ATOM 1444 C CA . ARG A 1 180 ? 21.825 1.273 -30.531 1.00 79.81 180 ARG A CA 1
ATOM 1445 C C . ARG A 1 180 ? 21.623 2.256 -31.681 1.00 79.81 180 ARG A C 1
ATOM 1447 O O . ARG A 1 180 ? 21.238 1.847 -32.770 1.00 79.81 180 ARG A O 1
ATOM 1454 N N . LYS A 1 181 ? 21.942 3.532 -31.447 1.00 79.25 181 LYS A N 1
ATOM 1455 C CA . LYS A 1 181 ? 22.031 4.526 -32.523 1.00 79.25 181 LYS A CA 1
ATOM 1456 C C . LYS A 1 181 ? 23.205 4.149 -33.433 1.00 79.25 181 LYS A C 1
ATOM 1458 O O . LYS A 1 181 ? 24.342 4.104 -32.968 1.00 79.25 181 LYS A O 1
ATOM 1463 N N . THR A 1 182 ? 22.926 3.860 -34.698 1.00 83.94 182 THR A N 1
ATOM 1464 C CA . THR A 1 182 ? 23.938 3.708 -35.755 1.00 83.94 182 THR A CA 1
ATOM 1465 C C . THR A 1 182 ? 23.932 4.964 -36.630 1.00 83.94 182 THR A C 1
ATOM 1467 O O . THR A 1 182 ? 23.037 5.800 -36.504 1.00 83.94 182 THR A O 1
ATOM 1470 N N . GLN A 1 183 ? 24.930 5.144 -37.504 1.00 83.88 183 GLN A N 1
ATOM 1471 C CA . GLN A 1 183 ? 24.928 6.281 -38.440 1.00 83.88 183 GLN A CA 1
ATOM 1472 C C . GLN A 1 183 ? 23.683 6.287 -39.345 1.00 83.88 183 GLN A C 1
ATOM 1474 O O . GLN A 1 183 ? 23.223 7.352 -39.742 1.00 83.88 183 GLN A O 1
ATOM 1479 N N . GLU A 1 184 ? 23.113 5.111 -39.614 1.00 88.62 184 GLU A N 1
ATOM 1480 C CA . GLU A 1 184 ? 21.969 4.937 -40.513 1.00 88.62 184 GLU A CA 1
ATOM 1481 C C . GLU A 1 184 ? 20.614 4.853 -39.786 1.00 88.62 184 GLU A C 1
ATOM 1483 O O . GLU A 1 184 ? 19.578 5.090 -40.403 1.00 88.62 184 GLU A O 1
ATOM 1488 N N . GLN A 1 185 ? 20.584 4.527 -38.485 1.00 84.88 185 GLN A N 1
ATOM 1489 C CA . GLN A 1 185 ? 19.341 4.336 -37.727 1.00 84.88 185 GLN A CA 1
ATOM 1490 C C . GLN A 1 185 ? 19.363 5.061 -36.377 1.00 84.88 185 GLN A C 1
ATOM 1492 O O . GLN A 1 185 ? 20.293 4.934 -35.577 1.00 84.88 185 GLN A O 1
ATOM 1497 N N . MET A 1 186 ? 18.283 5.792 -36.082 1.00 80.50 186 MET A N 1
ATOM 1498 C CA . MET A 1 186 ? 18.075 6.371 -34.756 1.00 80.50 186 MET A CA 1
ATOM 1499 C C . MET A 1 186 ? 17.902 5.266 -33.712 1.00 80.50 186 MET A C 1
ATOM 1501 O O . MET A 1 186 ? 17.112 4.342 -33.897 1.00 80.50 186 MET A O 1
ATOM 1505 N N . GLY A 1 187 ? 18.617 5.392 -32.591 1.00 78.94 187 GLY A N 1
ATOM 1506 C CA . GLY A 1 187 ? 18.445 4.492 -31.458 1.00 78.94 187 GLY A CA 1
ATOM 1507 C C . GLY A 1 187 ? 17.021 4.593 -30.922 1.00 78.94 187 GLY A C 1
ATOM 1508 O O . GLY A 1 187 ? 16.535 5.688 -30.636 1.00 78.94 187 GLY A O 1
ATOM 1509 N N . ARG A 1 188 ? 16.347 3.453 -30.795 1.00 80.69 188 ARG A N 1
ATOM 1510 C CA . ARG A 1 188 ? 14.977 3.369 -30.291 1.00 80.69 188 ARG A CA 1
ATOM 1511 C C . ARG A 1 188 ? 14.944 2.472 -29.066 1.00 80.69 188 ARG A C 1
ATOM 1513 O O . ARG A 1 188 ? 15.435 1.344 -29.107 1.00 80.69 188 ARG A O 1
ATOM 1520 N N . VAL A 1 189 ? 14.317 2.965 -28.003 1.00 77.88 189 VAL A N 1
ATOM 1521 C CA . VAL A 1 189 ? 13.903 2.144 -26.864 1.00 77.88 189 VAL A CA 1
ATOM 1522 C C . VAL A 1 189 ? 12.435 1.797 -27.058 1.00 77.88 189 VAL A C 1
ATOM 1524 O O . VAL A 1 189 ? 11.589 2.686 -27.166 1.00 77.88 189 VAL A O 1
ATOM 1527 N N . THR A 1 190 ? 12.131 0.509 -27.145 1.00 81.31 190 THR A N 1
ATOM 1528 C CA . THR A 1 190 ? 10.764 -0.000 -27.202 1.00 81.31 190 THR A CA 1
ATOM 1529 C C . THR A 1 190 ? 10.404 -0.619 -25.859 1.00 81.31 190 THR A C 1
ATOM 1531 O O . THR A 1 190 ? 11.126 -1.446 -25.301 1.00 81.31 190 THR A O 1
ATOM 1534 N N . ILE A 1 191 ? 9.262 -0.187 -25.328 1.00 82.94 191 ILE A N 1
ATOM 1535 C CA . ILE A 1 191 ? 8.611 -0.804 -24.176 1.00 82.94 191 ILE A CA 1
ATOM 1536 C C . ILE A 1 191 ? 7.312 -1.390 -24.709 1.00 82.94 191 ILE A C 1
ATOM 1538 O O . ILE A 1 191 ? 6.513 -0.673 -25.314 1.00 82.94 191 ILE A O 1
ATOM 1542 N N . GLY A 1 192 ? 7.118 -2.690 -24.529 1.00 83.62 192 GLY A N 1
ATOM 1543 C CA . GLY A 1 192 ? 5.956 -3.382 -25.069 1.00 83.62 192 GLY A CA 1
ATOM 1544 C C . GLY A 1 192 ? 5.550 -4.584 -24.235 1.00 83.62 192 GLY A C 1
ATOM 1545 O O . GLY A 1 192 ? 6.289 -5.041 -23.363 1.00 83.62 192 GLY A O 1
ATOM 1546 N N . LEU A 1 193 ? 4.357 -5.092 -24.529 1.00 84.81 193 LEU A N 1
ATOM 1547 C CA . LEU A 1 193 ? 3.927 -6.416 -24.100 1.00 84.81 193 LEU A CA 1
ATOM 1548 C C . LEU A 1 193 ? 4.384 -7.418 -25.169 1.00 84.81 193 LEU A C 1
ATOM 1550 O O . LEU A 1 193 ? 4.227 -7.127 -26.359 1.00 84.81 193 LEU A O 1
ATOM 1554 N N . PRO A 1 194 ? 4.968 -8.569 -24.799 1.00 77.50 194 PRO A N 1
ATOM 1555 C CA . PRO A 1 194 ? 5.335 -9.580 -25.774 1.00 77.50 194 PRO A CA 1
ATOM 1556 C C . PRO A 1 194 ? 4.073 -10.049 -26.506 1.00 77.50 194 PRO A C 1
ATOM 1558 O O . PRO A 1 194 ? 3.048 -10.323 -25.884 1.00 77.50 194 PRO A O 1
ATOM 1561 N N . GLY A 1 195 ? 4.147 -10.139 -27.837 1.00 71.69 195 GLY A N 1
ATOM 1562 C CA . GLY A 1 195 ? 3.033 -10.626 -28.658 1.00 71.69 195 GLY A CA 1
ATOM 1563 C C . GLY A 1 195 ? 2.653 -12.080 -28.350 1.00 71.69 195 GLY A C 1
ATOM 1564 O O . GLY A 1 195 ? 1.511 -12.471 -28.577 1.00 71.69 195 GLY A O 1
ATOM 1565 N N . SER A 1 196 ? 3.577 -12.867 -27.783 1.00 76.25 196 SER A N 1
ATOM 1566 C CA . SER A 1 196 ? 3.289 -14.183 -27.214 1.00 76.25 196 SER A CA 1
ATOM 1567 C C . SER A 1 196 ? 3.230 -14.116 -25.685 1.00 76.25 196 SER A C 1
ATOM 1569 O O . SER A 1 196 ? 4.151 -13.649 -25.017 1.00 76.25 196 SER A O 1
ATOM 1571 N N . PHE A 1 197 ? 2.152 -14.660 -25.114 1.00 64.62 197 PHE A N 1
ATOM 1572 C CA . PHE A 1 197 ? 2.022 -14.856 -23.662 1.00 64.62 197 PHE A CA 1
ATOM 1573 C C . PHE A 1 197 ? 3.084 -15.809 -23.095 1.00 64.62 197 PHE A C 1
ATOM 1575 O O . PHE A 1 197 ? 3.356 -15.792 -21.896 1.00 64.62 197 PHE A O 1
ATOM 1582 N N . TRP A 1 198 ? 3.672 -16.640 -23.958 1.00 59.94 198 TRP A N 1
ATOM 1583 C CA . TRP A 1 198 ? 4.746 -17.559 -23.619 1.00 59.94 198 TRP A CA 1
ATOM 1584 C C . TRP A 1 198 ? 6.076 -17.046 -24.170 1.00 59.94 198 TRP A C 1
ATOM 1586 O O . TRP A 1 198 ? 6.245 -16.998 -25.394 1.00 59.94 198 TRP A O 1
ATOM 1596 N N . PRO A 1 199 ? 7.017 -16.648 -23.300 1.00 57.28 199 PRO A N 1
ATOM 1597 C CA . PRO A 1 199 ? 8.357 -16.308 -23.731 1.00 57.28 199 PRO A CA 1
ATOM 1598 C C . PRO A 1 199 ? 9.108 -17.601 -24.056 1.00 57.28 199 PRO A C 1
ATOM 1600 O O . PRO A 1 199 ? 9.311 -18.436 -23.179 1.00 57.28 199 PRO A O 1
ATOM 1603 N N . SER A 1 200 ? 9.544 -17.759 -25.305 1.00 69.19 200 SER A N 1
ATOM 1604 C CA . SER A 1 200 ? 10.560 -18.757 -25.666 1.00 69.19 200 SER A CA 1
ATOM 1605 C C . SER A 1 200 ? 11.874 -18.511 -24.915 1.00 69.19 200 SER A C 1
ATOM 1607 O O . SER A 1 200 ? 12.593 -19.459 -24.621 1.00 69.19 200 SER A O 1
ATOM 1609 N N . ASP A 1 201 ? 12.124 -17.256 -24.516 1.00 75.94 201 ASP A N 1
ATOM 1610 C CA . ASP A 1 201 ? 13.336 -16.826 -23.822 1.00 75.94 201 ASP A CA 1
ATOM 1611 C C . ASP A 1 201 ? 13.002 -16.205 -22.457 1.00 75.94 201 ASP A C 1
ATOM 1613 O O . ASP A 1 201 ? 12.656 -15.020 -22.319 1.00 75.94 201 ASP A O 1
ATOM 1617 N N . ILE A 1 202 ? 13.096 -17.027 -21.409 1.00 77.25 202 ILE A N 1
ATOM 1618 C CA . ILE A 1 202 ? 13.087 -16.551 -20.023 1.00 77.25 202 ILE A CA 1
ATOM 1619 C C . ILE A 1 202 ? 14.440 -15.886 -19.763 1.00 77.25 202 ILE A C 1
ATOM 1621 O O . ILE A 1 202 ? 15.427 -16.537 -19.427 1.00 77.25 202 ILE A O 1
ATOM 1625 N N . THR A 1 203 ? 14.497 -14.568 -19.930 1.00 85.75 203 THR A N 1
ATOM 1626 C CA . THR A 1 203 ? 15.692 -13.792 -19.596 1.00 85.75 203 THR A CA 1
ATOM 1627 C C . THR A 1 203 ? 15.776 -13.566 -18.085 1.00 85.75 203 THR A C 1
ATOM 1629 O O . THR A 1 203 ? 14.768 -13.364 -17.402 1.00 85.75 203 THR A O 1
ATOM 1632 N N . PHE A 1 204 ? 16.994 -13.568 -17.541 1.00 87.62 204 PHE A N 1
ATOM 1633 C CA . PHE A 1 204 ? 17.247 -13.339 -16.113 1.00 87.62 204 PHE A CA 1
ATOM 1634 C C . PHE A 1 204 ? 16.553 -12.078 -15.536 1.00 87.62 204 PHE A C 1
ATOM 1636 O O . PHE A 1 204 ? 15.967 -12.175 -14.454 1.00 87.62 204 PHE A O 1
ATOM 1643 N N . PRO A 1 205 ? 16.496 -10.925 -16.241 1.00 87.06 205 PRO A N 1
ATOM 1644 C CA . PRO A 1 205 ? 15.782 -9.744 -15.750 1.00 87.06 205 PRO A CA 1
ATOM 1645 C C . PRO A 1 205 ? 14.280 -9.964 -15.536 1.00 87.06 205 PRO A C 1
ATOM 1647 O O . PRO A 1 205 ? 13.727 -9.450 -14.564 1.00 87.06 205 PRO A O 1
ATOM 1650 N N . ARG A 1 206 ? 13.622 -10.766 -16.385 1.00 88.50 206 ARG A N 1
ATOM 1651 C CA . ARG A 1 206 ? 12.196 -11.092 -16.223 1.00 88.50 206 ARG A CA 1
ATOM 1652 C C . ARG A 1 206 ? 11.956 -11.899 -14.955 1.00 88.50 206 ARG A C 1
ATOM 1654 O O . ARG A 1 206 ? 11.030 -11.601 -14.207 1.00 88.50 206 ARG A O 1
ATOM 1661 N N . VAL A 1 207 ? 12.815 -12.879 -14.666 1.00 91.88 207 VAL A N 1
ATOM 1662 C CA . VAL A 1 207 ? 12.718 -13.679 -13.432 1.00 91.88 207 VAL A CA 1
ATOM 1663 C C . VAL A 1 207 ? 12.786 -12.775 -12.201 1.00 91.88 207 VAL A C 1
ATOM 1665 O O . VAL A 1 207 ? 11.977 -12.921 -11.286 1.00 91.88 207 VAL A O 1
ATOM 1668 N N . ILE A 1 208 ? 13.690 -11.791 -12.203 1.00 93.56 208 ILE A N 1
ATOM 1669 C CA . ILE A 1 208 ? 13.789 -10.799 -11.125 1.00 93.56 208 ILE A CA 1
ATOM 1670 C C . ILE A 1 208 ? 12.506 -9.960 -11.026 1.00 93.56 208 ILE A C 1
ATOM 1672 O O . ILE A 1 208 ? 11.977 -9.794 -9.927 1.00 93.56 208 ILE A O 1
ATOM 1676 N N . GLN A 1 209 ? 11.975 -9.472 -12.149 1.00 92.94 209 GLN A N 1
ATOM 1677 C CA . GLN A 1 209 ? 10.731 -8.688 -12.195 1.00 92.94 209 GLN A CA 1
ATOM 1678 C C . GLN A 1 209 ? 9.521 -9.438 -11.623 1.00 92.94 209 GLN A C 1
ATOM 1680 O O . GLN A 1 209 ? 8.698 -8.834 -10.937 1.00 92.94 209 GLN A O 1
ATOM 1685 N N . PHE A 1 210 ? 9.438 -10.755 -11.826 1.00 93.38 210 PHE A N 1
ATOM 1686 C CA . PHE A 1 210 ? 8.423 -11.594 -11.183 1.00 93.38 210 PHE A CA 1
ATOM 1687 C C . PHE A 1 210 ? 8.706 -11.822 -9.693 1.00 93.38 210 PHE A C 1
ATOM 1689 O O . PHE A 1 210 ? 7.802 -11.732 -8.859 1.00 93.38 210 PHE A O 1
ATOM 1696 N N . ALA A 1 211 ? 9.955 -12.135 -9.344 1.00 95.69 211 ALA A N 1
ATOM 1697 C CA . ALA A 1 211 ? 10.320 -12.572 -8.001 1.00 95.69 211 ALA A CA 1
ATOM 1698 C C . ALA A 1 211 ? 10.261 -11.442 -6.964 1.00 95.69 211 ALA A C 1
ATOM 1700 O O . ALA A 1 211 ? 9.798 -11.663 -5.845 1.00 95.69 211 ALA A O 1
ATOM 1701 N N . VAL A 1 212 ? 10.696 -10.230 -7.318 1.00 96.88 212 VAL A N 1
ATOM 1702 C CA . VAL A 1 212 ? 10.808 -9.089 -6.391 1.00 96.88 212 VAL A CA 1
ATOM 1703 C C . VAL A 1 212 ? 9.479 -8.710 -5.717 1.00 96.88 212 VAL A C 1
ATOM 1705 O O . VAL A 1 212 ? 9.441 -8.696 -4.482 1.00 96.88 212 VAL A O 1
ATOM 1708 N N . PRO A 1 213 ? 8.372 -8.431 -6.437 1.00 96.75 213 PRO A N 1
ATOM 1709 C CA . PRO A 1 213 ? 7.106 -8.068 -5.795 1.00 96.75 213 PRO A CA 1
ATOM 1710 C C . PRO A 1 213 ? 6.536 -9.204 -4.930 1.00 96.75 213 PRO A C 1
ATOM 1712 O O . PRO A 1 213 ? 5.970 -8.940 -3.866 1.00 96.75 213 PRO A O 1
ATOM 1715 N N . LEU A 1 214 ? 6.730 -10.466 -5.330 1.00 97.00 214 LEU A N 1
ATOM 1716 C CA . LEU A 1 214 ? 6.305 -11.631 -4.547 1.00 97.00 214 LEU A CA 1
ATOM 1717 C C . LEU A 1 214 ? 7.126 -11.787 -3.262 1.00 97.00 214 LEU A C 1
ATOM 1719 O O . LEU A 1 214 ? 6.554 -11.986 -2.189 1.00 97.00 214 LEU A O 1
ATOM 1723 N N . ALA A 1 215 ? 8.450 -11.643 -3.348 1.00 97.12 215 ALA A N 1
ATOM 1724 C CA . ALA A 1 215 ? 9.344 -11.680 -2.197 1.00 97.12 215 ALA A CA 1
ATOM 1725 C C . ALA A 1 215 ? 9.025 -10.544 -1.213 1.00 97.12 215 ALA A C 1
ATOM 1727 O O . ALA A 1 215 ? 8.896 -10.783 -0.009 1.00 97.12 215 ALA A O 1
ATOM 1728 N N . ALA A 1 216 ? 8.795 -9.328 -1.722 1.00 96.44 216 ALA A N 1
ATOM 1729 C CA . ALA A 1 216 ? 8.376 -8.184 -0.917 1.00 96.44 216 ALA A CA 1
ATOM 1730 C C . ALA A 1 216 ? 7.043 -8.454 -0.197 1.00 96.44 216 ALA A C 1
ATOM 1732 O O . ALA A 1 216 ? 6.923 -8.213 1.007 1.00 96.44 216 ALA A O 1
ATOM 1733 N N . ALA A 1 217 ? 6.051 -9.017 -0.892 1.00 95.38 217 ALA A N 1
ATOM 1734 C CA . ALA A 1 217 ? 4.767 -9.375 -0.293 1.00 95.38 217 ALA A CA 1
ATOM 1735 C C . ALA A 1 217 ? 4.901 -10.473 0.771 1.00 95.38 217 ALA A C 1
ATOM 1737 O O . ALA A 1 217 ? 4.312 -10.372 1.853 1.00 95.38 217 ALA A O 1
ATOM 1738 N N . ALA A 1 218 ? 5.693 -11.513 0.501 1.00 95.69 218 ALA A N 1
ATOM 1739 C CA . ALA A 1 218 ? 5.951 -12.596 1.441 1.00 95.69 218 ALA A CA 1
ATOM 1740 C C . ALA A 1 218 ? 6.607 -12.072 2.727 1.00 95.69 218 ALA A C 1
ATOM 1742 O O . ALA A 1 218 ? 6.140 -12.396 3.822 1.00 95.69 218 ALA A O 1
ATOM 1743 N N . TRP A 1 219 ? 7.610 -11.200 2.595 1.00 95.94 219 TRP A N 1
ATOM 1744 C CA . TRP A 1 219 ? 8.321 -10.580 3.714 1.00 95.94 219 TRP A CA 1
ATOM 1745 C C . TRP A 1 219 ? 7.444 -9.614 4.525 1.00 95.94 219 TRP A C 1
ATOM 1747 O O . TRP A 1 219 ? 7.401 -9.683 5.753 1.00 95.94 219 TRP A O 1
ATOM 1757 N N . LEU A 1 220 ? 6.672 -8.745 3.866 1.00 94.25 220 LEU A N 1
ATOM 1758 C CA . LEU A 1 220 ? 5.775 -7.812 4.561 1.00 94.25 220 LEU A CA 1
ATOM 1759 C C . LEU A 1 220 ? 4.617 -8.522 5.269 1.00 94.25 220 LEU A C 1
ATOM 1761 O O . LEU A 1 220 ? 4.112 -8.043 6.289 1.00 94.25 220 LEU A O 1
ATOM 1765 N N . THR A 1 221 ? 4.170 -9.658 4.731 1.00 91.69 221 THR A N 1
ATOM 1766 C CA . THR A 1 221 ? 3.081 -10.433 5.330 1.00 91.69 221 THR A CA 1
ATOM 1767 C C . THR A 1 221 ? 3.549 -11.386 6.425 1.00 91.69 221 THR A C 1
ATOM 1769 O O . THR A 1 221 ? 2.781 -11.609 7.359 1.00 91.69 221 THR A O 1
ATOM 1772 N N . SER A 1 222 ? 4.780 -11.910 6.374 1.00 92.25 222 SER A N 1
ATOM 1773 C CA . SER A 1 222 ? 5.318 -12.781 7.431 1.00 92.25 222 SER A CA 1
ATOM 1774 C C . SER A 1 222 ? 5.465 -12.043 8.763 1.00 92.25 222 SER A C 1
ATOM 1776 O O . SER A 1 222 ? 5.112 -12.601 9.803 1.00 92.25 222 SER A O 1
ATOM 1778 N N . ARG A 1 223 ? 5.839 -10.754 8.720 1.00 88.81 223 ARG A N 1
ATOM 1779 C CA . ARG A 1 223 ? 5.947 -9.867 9.894 1.00 88.81 223 ARG A CA 1
ATOM 1780 C C . ARG A 1 223 ? 4.654 -9.708 10.704 1.00 88.81 223 ARG A C 1
ATOM 1782 O O . ARG A 1 223 ? 4.722 -9.287 11.851 1.00 88.81 223 ARG A O 1
ATOM 1789 N N . ARG A 1 224 ? 3.480 -10.044 10.151 1.00 80.81 224 ARG A N 1
ATOM 1790 C CA . ARG A 1 224 ? 2.216 -10.024 10.915 1.00 80.81 224 ARG A CA 1
ATOM 1791 C C . ARG A 1 224 ? 2.067 -11.177 11.894 1.00 80.81 224 ARG A C 1
ATOM 1793 O O . ARG A 1 224 ? 1.377 -11.033 12.893 1.00 80.81 224 ARG A O 1
ATOM 1800 N N . THR A 1 225 ? 2.626 -12.337 11.569 1.00 73.69 225 THR A N 1
ATOM 1801 C CA . THR A 1 225 ? 2.322 -13.576 12.301 1.00 73.69 225 THR A CA 1
ATOM 1802 C C . THR A 1 225 ? 2.849 -13.512 13.735 1.00 73.69 225 THR A C 1
ATOM 1804 O O . THR A 1 225 ? 2.220 -14.036 14.648 1.00 73.69 225 THR A O 1
ATOM 1807 N N . SER A 1 226 ? 3.940 -12.771 13.942 1.00 75.88 226 SER A N 1
ATOM 1808 C CA . SER A 1 226 ? 4.619 -12.612 15.229 1.00 75.88 226 SER A CA 1
ATOM 1809 C C . SER A 1 226 ? 3.857 -11.778 16.265 1.00 75.88 226 SER A C 1
ATOM 1811 O O . SER A 1 226 ? 4.265 -11.761 17.418 1.00 75.88 226 SER A O 1
ATOM 1813 N N . SER A 1 227 ? 2.773 -11.085 15.893 1.00 65.94 227 SER A N 1
ATOM 1814 C CA . SER A 1 227 ? 1.990 -10.262 16.830 1.00 65.94 227 SER A CA 1
ATOM 1815 C C . SER A 1 227 ? 0.677 -10.906 17.273 1.00 65.94 227 SER A C 1
ATOM 1817 O O . SER A 1 227 ? -0.130 -10.241 17.919 1.00 65.94 227 SER A O 1
ATOM 1819 N N . THR A 1 228 ? 0.421 -12.163 16.902 1.00 61.81 228 THR A N 1
ATOM 1820 C CA . THR A 1 228 ? -0.768 -12.872 17.387 1.00 61.81 228 THR A CA 1
ATOM 1821 C C . THR A 1 228 ? -0.535 -13.203 18.854 1.00 61.81 228 THR A C 1
ATOM 1823 O O . THR A 1 228 ? 0.263 -14.073 19.189 1.00 61.81 228 THR A O 1
ATOM 1826 N N . THR A 1 229 ? -1.173 -12.417 19.715 1.00 56.47 229 THR A N 1
ATOM 1827 C CA . THR A 1 229 ? -1.206 -12.572 21.167 1.00 56.47 229 THR A CA 1
ATOM 1828 C C . THR A 1 229 ? -1.486 -14.037 21.509 1.00 56.47 229 THR A C 1
ATOM 1830 O O . THR A 1 229 ? -2.365 -14.615 20.861 1.00 56.47 229 THR A O 1
ATOM 1833 N N . PRO A 1 230 ? -0.758 -14.652 22.464 1.00 57.25 230 PRO A N 1
ATOM 1834 C CA . PRO A 1 230 ? -1.050 -16.013 22.895 1.00 57.25 230 PRO A CA 1
ATOM 1835 C C . PRO A 1 230 ? -2.537 -16.081 23.216 1.00 57.25 230 PRO A C 1
ATOM 1837 O O . PRO A 1 230 ? -3.040 -15.272 24.000 1.00 57.25 230 PRO A O 1
ATOM 1840 N N . SER A 1 231 ? -3.250 -16.981 22.542 1.00 58.94 231 SER A N 1
ATOM 1841 C CA . SER A 1 231 ? -4.606 -17.328 22.928 1.00 58.94 231 SER A CA 1
ATOM 1842 C C . SER A 1 231 ? -4.521 -17.726 24.391 1.00 58.94 231 SER A C 1
ATOM 1844 O O . SER A 1 231 ? -3.908 -18.741 24.722 1.00 58.94 231 SER A O 1
ATOM 1846 N N . VAL A 1 232 ? -5.043 -16.875 25.272 1.00 60.22 232 VAL A N 1
ATOM 1847 C CA . VAL A 1 232 ? -5.307 -17.263 26.649 1.00 60.22 232 VAL A CA 1
ATOM 1848 C C . VAL A 1 232 ? -6.330 -18.375 26.514 1.00 60.22 232 VAL A C 1
ATOM 1850 O O . VAL A 1 232 ? -7.510 -18.115 26.282 1.00 60.22 232 VAL A O 1
ATOM 1853 N N . ASP A 1 233 ? -5.836 -19.611 26.534 1.00 57.78 233 ASP A N 1
ATOM 1854 C CA . ASP A 1 233 ? -6.631 -20.820 26.644 1.00 57.78 233 ASP A CA 1
ATOM 1855 C C . ASP A 1 233 ? -7.323 -20.730 28.005 1.00 57.78 233 ASP A C 1
ATOM 1857 O O . ASP A 1 233 ? -6.855 -21.241 29.020 1.00 57.78 233 ASP A O 1
ATOM 1861 N N . LEU A 1 234 ? -8.453 -20.024 28.032 1.00 58.78 234 LEU A N 1
ATOM 1862 C CA . LEU A 1 234 ? -9.486 -20.136 29.049 1.00 58.78 234 LEU A CA 1
ATOM 1863 C C . LEU A 1 234 ? -10.118 -21.523 28.886 1.00 58.78 234 LEU A C 1
ATOM 1865 O O . LEU A 1 234 ? -11.281 -21.671 28.521 1.00 58.78 234 LEU A O 1
ATOM 1869 N N . ARG A 1 235 ? -9.330 -22.572 29.142 1.00 58.84 235 ARG A N 1
ATOM 1870 C CA . ARG A 1 235 ? -9.884 -23.847 29.576 1.00 58.84 235 ARG A CA 1
ATOM 1871 C C . ARG A 1 235 ? -10.411 -23.593 30.974 1.00 58.84 235 ARG A C 1
ATOM 1873 O O . ARG A 1 235 ? -9.674 -23.625 31.953 1.00 58.84 235 ARG A O 1
ATOM 1880 N N . ILE A 1 236 ? -11.690 -23.247 31.015 1.00 60.56 236 ILE A N 1
ATOM 1881 C CA . ILE A 1 236 ? -12.511 -23.251 32.214 1.00 60.56 236 ILE A CA 1
ATOM 1882 C C . ILE A 1 236 ? -12.350 -24.649 32.814 1.00 60.56 236 ILE A C 1
ATOM 1884 O O . ILE A 1 236 ? -12.803 -25.635 32.231 1.00 60.56 236 ILE A O 1
ATOM 1888 N N . ALA A 1 237 ? -11.615 -24.732 33.923 1.00 54.03 237 ALA A N 1
ATOM 1889 C CA . ALA A 1 237 ? -11.663 -25.889 34.795 1.00 54.03 237 ALA A CA 1
ATOM 1890 C C . ALA A 1 237 ? -13.120 -26.002 35.258 1.00 54.03 237 ALA A C 1
ATOM 1892 O O . ALA A 1 237 ? -13.639 -25.090 35.902 1.00 54.03 237 ALA A O 1
ATOM 1893 N N . THR A 1 238 ? -13.781 -27.058 34.794 1.00 67.12 238 THR A N 1
ATOM 1894 C CA . THR A 1 238 ? -15.098 -27.497 35.264 1.00 67.12 238 THR A CA 1
ATOM 1895 C C . THR A 1 238 ? -14.890 -28.592 36.289 1.00 67.12 238 THR A C 1
ATOM 1897 O O . THR A 1 238 ? -13.879 -29.321 36.152 1.00 67.12 238 THR A O 1
#

Radius of gyration: 27.96 Å; Cα contacts (8 Å, |Δi|>4): 186; chains: 1; bounding box: 66×47×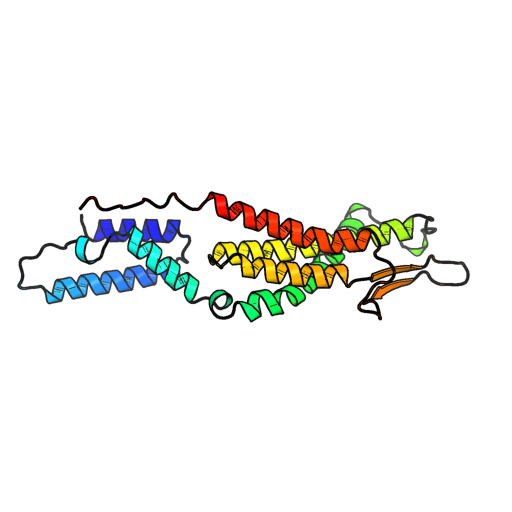85 Å

Nearest PDB structures (foldseek):
  6ric-assembly1_A  TM=3.090E-01  e=8.115E+00  Vaccinia virus GLV-1h68
  8v45-assembly1_A  TM=1.639E-01  e=3.741E+00  Escherichia coli B185
  8xvl-assembly1_R  TM=2.640E-01  e=9.976E+00  Acetivibrio thermocellus ATCC 27405

Foldseek 3Di:
DDPVVQLVVLLVLLVVLVHDPVLSVVVSVVVVVVVVVVVVVCVPPPDDDDCPVVDHSNVVSVVSSLVVLCPDPCNVCLCCVLPVVLVVQLVVQLVCLVVVVVVVCCVVVVDDPPVPDPDDPCNQVVVVVVSLVSSLVSLLVSLVVVLVVCVSSVHDLVSSLSSLQVSLLVQLQWDWDWDDDDPVDGIDIDIDGPPDPDDPDPDPSSVCSNVRSNVSSVVSSVVVVVPPDPPPPPPPPD

Solvent-accessible surface area (backbone atoms only — not comparable to full-atom values): 13648 Å² total; per-residue (Å²): 131,55,70,69,57,51,53,52,49,25,54,50,42,32,50,75,70,65,54,56,68,71,58,53,53,50,51,52,48,56,50,51,51,52,54,48,52,60,50,62,77,38,77,88,56,99,68,76,87,58,62,76,81,83,46,56,43,62,59,53,33,49,51,53,51,51,53,61,47,57,73,36,64,63,64,73,39,44,63,54,52,31,58,59,43,44,62,58,52,30,54,53,34,32,53,48,45,43,56,51,49,50,52,49,48,43,68,75,64,63,66,72,69,74,89,75,58,80,80,54,94,58,50,60,57,53,53,50,51,50,53,52,49,31,49,50,51,19,40,43,54,42,34,50,52,43,43,50,52,32,58,78,57,72,50,65,73,66,47,42,47,48,27,13,50,53,49,13,53,55,49,40,43,57,42,80,47,66,49,73,65,50,100,90,40,81,52,44,78,49,76,44,67,61,93,52,96,66,67,93,70,84,48,72,69,43,55,48,37,33,45,50,23,43,50,50,36,52,56,66,55,55,66,56,65,82,69,66,69,79,77,77,78,78,71,74,84,125

Organism: NCBI:txid2894196

InterPro domains:
  IPR036259 MFS transporter superfamily [SSF103473] (64-174)

pLDDT: mean 88.79, std 10.24, range [54.03, 98.12]

Secondary structure (DSSP, 8-state):
--HHHHHHHHHHHHHHTT--HHHHHHHHHHHHHHHHHHHHTTTTS-----HHHH--HHHHHHHHHHHHHHTSHHHH-HHIIIIIHHHHHHHHHHHHHHHHHHHHHHHHHTPPPGGG----TTHHHHHHHHHHHHHHHHHHHHHHHHHHHHHHTT--THHHHHHHHHHHHHHHH-EEEEPPPPSSS---EEEE--SSSS-SS--HHHHHHHHHHHHHHHHHHHTTGGG-----------